Protein AF-A0A964P2W5-F1 (afdb_monomer)

Mean predicted aligned error: 12.16 Å

Foldseek 3Di:
DDDDDDDDDPPPPPPPPPPPPPLPPPDPPPDDPVNDAAQKWWQFQNDTWGFQKKKWKWFQDPNDIFIKMWTQTPLRWIWIGGPVFIKIFPDKDWAAPPDPQQCCCDPDVHPVVVQVVQCVVPNQPRWDWDQHPVGFIWIWRDKGWIAIDMGHDFPPDDLRVQDDNDRVQWMWTKIAGPPQWIWIWIDHNIIITGIIHTDDPVRGPDIGHGPVVC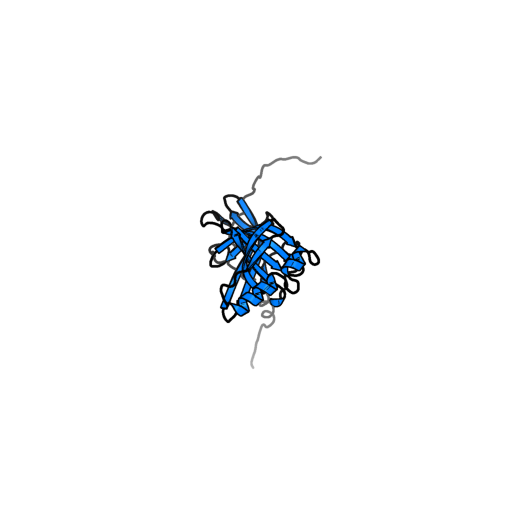PRDDDDDDDDDDDDDDDDDDD

Nearest PDB structures (foldseek):
  8rth-assembly1_A  TM=3.291E-01  e=1.983E-01  Trypanosoma brucei
  8j4z-assembly1_E  TM=3.879E-01  e=2.408E+00  Homo sapiens
  7w3h-assembly1_x  TM=5.511E-01  e=9.088E+00  Homo sapiens
  7n5l-assembly1_A  TM=2.911E-01  e=2.678E+00  Thermococcus gammatolerans EJ3
  4mjg-assembly2_B  TM=2.110E-01  e=2.824E+00  Schaalia dentiphila ATCC 17982

pLDDT: mean 80.67, std 22.06, range [29.22, 97.75]

Radius of gyration: 26.97 Å; Cα contacts (8 Å, |Δi|>4): 422; chains: 1; bounding box: 78×69×92 Å

Solvent-accessible surface area (backbone atoms only — not comparable to full-atom values): 13945 Å² total; per-residue (Å²): 134,83,89,80,92,85,84,90,86,88,77,72,84,80,76,78,78,74,80,69,76,71,77,76,73,74,65,90,64,80,80,41,83,92,66,56,45,46,53,16,33,41,22,50,76,84,43,80,34,40,24,49,17,23,33,44,35,35,30,79,56,96,95,41,77,49,63,37,34,41,33,35,31,70,86,72,29,39,38,38,40,40,94,89,52,38,36,44,22,73,42,78,46,80,38,50,67,89,38,69,74,32,41,51,40,66,36,93,85,8,53,55,54,49,43,56,51,39,34,73,74,67,38,94,80,38,72,42,82,45,75,44,96,89,72,47,62,29,30,40,67,49,73,51,49,35,31,60,50,76,40,66,62,64,61,86,52,66,42,61,61,51,59,44,81,48,31,90,57,22,36,39,34,36,26,46,38,67,95,66,27,34,37,41,36,39,38,45,76,27,33,35,41,28,41,28,32,68,60,59,94,74,37,67,73,45,71,46,81,20,74,84,71,47,76,79,83,66,88,72,94,83,80,77,92,75,86,72,90,78,88,82,79,92,130

Structure (mmCIF, N/CA/C/O backbone):
data_AF-A0A964P2W5-F1
#
_entry.id   AF-A0A964P2W5-F1
#
loop_
_atom_site.group_PDB
_atom_site.id
_atom_site.type_symbol
_atom_site.label_atom_id
_atom_site.label_alt_id
_atom_site.label_comp_id
_atom_site.label_asym_id
_atom_site.label_entity_id
_atom_site.label_seq_id
_atom_site.pdbx_PDB_ins_code
_atom_site.Cartn_x
_atom_site.Cartn_y
_atom_site.Cartn_z
_atom_site.occupancy
_atom_site.B_iso_or_equiv
_atom_site.auth_seq_id
_atom_site.auth_comp_id
_atom_site.auth_asym_id
_atom_site.auth_atom_id
_atom_site.pdbx_PDB_model_num
ATOM 1 N N . MET A 1 1 ? 10.290 -52.479 71.937 1.00 33.94 1 MET A N 1
ATOM 2 C CA . MET A 1 1 ? 11.409 -51.885 71.178 1.00 33.94 1 MET A CA 1
ATOM 3 C C . MET A 1 1 ? 10.853 -51.311 69.879 1.00 33.94 1 MET A C 1
ATOM 5 O O . MET A 1 1 ? 10.292 -52.090 69.129 1.00 33.94 1 MET A O 1
ATOM 9 N N . VAL A 1 2 ? 10.964 -49.978 69.719 1.00 31.25 2 VAL A N 1
ATOM 10 C CA . VAL A 1 2 ? 11.168 -49.163 68.484 1.00 31.25 2 VAL A CA 1
ATOM 11 C C . VAL A 1 2 ? 10.192 -49.399 67.299 1.00 31.25 2 VAL A C 1
ATOM 13 O O . VAL A 1 2 ? 10.211 -50.470 66.715 1.00 31.25 2 VAL A O 1
ATOM 16 N N . ALA A 1 3 ? 9.201 -48.521 67.036 1.00 32.59 3 ALA A N 1
ATOM 17 C CA . ALA A 1 3 ? 9.203 -47.270 66.214 1.00 32.59 3 ALA A CA 1
ATOM 18 C C . ALA A 1 3 ? 9.349 -47.518 64.684 1.00 32.59 3 ALA A C 1
ATOM 20 O O . ALA A 1 3 ? 10.120 -48.388 64.311 1.00 32.59 3 ALA A O 1
ATOM 21 N N . GLY A 1 4 ? 8.695 -46.842 63.722 1.00 29.22 4 GLY A N 1
ATOM 22 C CA . GLY A 1 4 ? 7.844 -45.637 63.650 1.00 29.22 4 GLY A CA 1
ATOM 23 C C . GLY A 1 4 ? 7.154 -45.526 62.256 1.00 29.22 4 GLY A C 1
ATOM 24 O O . GLY A 1 4 ? 7.421 -46.347 61.386 1.00 29.22 4 GLY A O 1
ATOM 25 N N . LEU A 1 5 ? 6.101 -44.697 62.108 1.00 32.56 5 LEU A N 1
ATOM 26 C CA . LEU A 1 5 ? 5.960 -43.483 61.245 1.00 32.56 5 LEU A CA 1
ATOM 27 C C . LEU A 1 5 ? 6.584 -43.564 59.825 1.00 32.56 5 LEU A C 1
ATOM 29 O O . LEU A 1 5 ? 7.743 -43.930 59.703 1.00 32.56 5 LEU A O 1
ATOM 33 N N . VAL A 1 6 ? 5.900 -43.238 58.711 1.00 33.25 6 VAL A N 1
ATOM 34 C CA . VAL A 1 6 ? 5.611 -41.892 58.122 1.00 33.25 6 VAL A CA 1
ATOM 35 C C . VAL A 1 6 ? 4.615 -42.127 56.948 1.00 33.25 6 VAL A C 1
ATOM 37 O O . VAL A 1 6 ? 4.856 -43.006 56.131 1.00 33.25 6 VAL A O 1
ATOM 40 N N . VAL A 1 7 ? 3.381 -41.596 56.922 1.00 35.59 7 VAL A N 1
ATOM 41 C CA . VAL A 1 7 ? 2.918 -40.231 56.551 1.00 35.59 7 VAL A CA 1
ATOM 42 C C . VAL A 1 7 ? 2.910 -39.938 55.030 1.00 35.59 7 VAL A C 1
ATOM 44 O O . VAL A 1 7 ? 3.944 -39.813 54.393 1.00 35.59 7 VAL A O 1
ATOM 47 N N . VAL A 1 8 ? 1.684 -39.767 54.509 1.00 38.44 8 VAL A N 1
ATOM 48 C CA . VAL A 1 8 ? 1.231 -38.748 53.533 1.00 38.44 8 VAL A CA 1
ATOM 49 C C . VAL A 1 8 ? 2.026 -38.611 52.224 1.00 38.4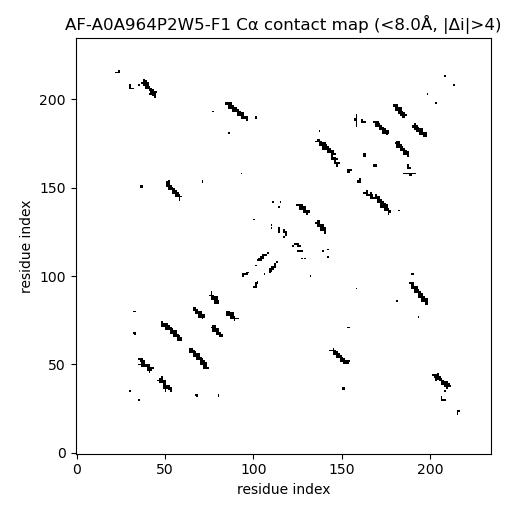4 8 VAL A C 1
ATOM 51 O O . VAL A 1 8 ? 3.012 -37.890 52.144 1.00 38.44 8 VAL A O 1
ATOM 54 N N . GLY A 1 9 ? 1.495 -39.193 51.142 1.00 33.06 9 GLY A N 1
ATOM 55 C CA . GLY A 1 9 ? 2.014 -38.995 49.779 1.00 33.06 9 GLY A CA 1
ATOM 56 C C . GLY A 1 9 ? 0.953 -38.817 48.685 1.00 33.06 9 GLY A C 1
ATOM 57 O O . GLY A 1 9 ? 1.296 -38.845 47.510 1.00 33.06 9 GLY A O 1
ATOM 58 N N . ALA A 1 10 ? -0.329 -38.641 49.029 1.00 37.00 10 ALA A N 1
ATOM 59 C CA . ALA A 1 10 ? -1.424 -38.587 48.047 1.00 37.00 10 ALA A CA 1
ATOM 60 C C . ALA A 1 10 ? -1.888 -37.163 47.661 1.00 37.00 10 ALA A C 1
ATOM 62 O O . ALA A 1 10 ? -2.823 -37.020 46.881 1.00 37.00 10 ALA A O 1
ATOM 63 N N . ALA A 1 11 ? -1.251 -36.097 48.163 1.00 38.12 11 ALA A N 1
ATOM 64 C CA . ALA A 1 11 ? -1.776 -34.729 48.027 1.00 38.12 11 ALA A CA 1
ATOM 65 C C . ALA A 1 11 ? -0.924 -33.753 47.187 1.00 38.12 11 ALA A C 1
ATOM 67 O O . ALA A 1 11 ? -1.312 -32.600 47.032 1.00 38.12 11 ALA A O 1
ATOM 68 N N . ILE A 1 12 ? 0.214 -34.171 46.617 1.00 41.25 12 ILE A N 1
ATOM 69 C CA . ILE A 1 12 ? 1.133 -33.238 45.921 1.00 41.25 12 ILE A CA 1
ATOM 70 C C . ILE A 1 12 ? 0.998 -33.284 44.386 1.00 41.25 12 ILE A C 1
ATOM 72 O O . ILE A 1 12 ? 1.392 -32.343 43.700 1.00 41.25 12 ILE A O 1
ATOM 76 N N . PHE A 1 13 ? 0.358 -34.307 43.810 1.00 38.16 13 PHE A N 1
ATOM 77 C CA . PHE A 1 13 ? 0.314 -34.458 42.347 1.00 38.16 13 PHE A CA 1
ATOM 78 C C . PHE A 1 13 ? -0.838 -33.707 41.649 1.00 38.16 13 PHE A C 1
ATOM 80 O O . PHE A 1 13 ? -0.788 -33.482 40.443 1.00 38.16 13 PHE A O 1
ATOM 87 N N . TRP A 1 14 ? -1.849 -33.241 42.390 1.00 39.16 14 TRP A N 1
ATOM 88 C CA . TRP A 1 14 ? -3.002 -32.523 41.819 1.00 39.16 14 TRP A CA 1
ATOM 89 C C . TRP A 1 14 ? -2.906 -30.988 41.881 1.00 39.16 14 TRP A C 1
ATOM 91 O O . TRP A 1 14 ? -3.769 -30.296 41.344 1.00 39.16 14 TRP A O 1
ATOM 101 N N . TYR A 1 15 ? -1.839 -30.429 42.463 1.00 39.31 15 TYR A N 1
ATOM 102 C CA . TYR A 1 15 ? -1.714 -28.979 42.683 1.00 39.31 15 TYR A CA 1
ATOM 103 C C . TYR A 1 15 ? -0.854 -28.232 41.642 1.00 39.31 15 TYR A C 1
ATOM 105 O O . TYR A 1 15 ? -0.562 -27.050 41.801 1.00 39.31 15 TYR A O 1
ATOM 113 N N . ARG A 1 16 ? -0.449 -28.879 40.539 1.00 42.62 16 ARG A N 1
ATOM 114 C CA . ARG A 1 16 ? 0.440 -28.275 39.519 1.00 42.62 16 ARG A CA 1
ATOM 115 C C . ARG A 1 16 ? -0.150 -28.187 38.109 1.00 42.62 16 ARG A C 1
ATOM 117 O O . ARG A 1 16 ? 0.589 -28.107 37.134 1.00 42.62 16 ARG A O 1
ATOM 124 N N . ARG A 1 17 ? -1.483 -28.173 37.990 1.00 45.22 17 ARG A N 1
ATOM 125 C CA . ARG A 1 17 ? -2.183 -28.035 36.697 1.00 45.22 17 ARG A CA 1
ATOM 126 C C . ARG A 1 17 ? -3.318 -27.010 36.706 1.00 45.22 17 ARG A C 1
ATOM 128 O O . ARG A 1 17 ? -4.322 -27.163 36.025 1.00 45.22 17 ARG A O 1
ATOM 135 N N . ARG A 1 18 ? -3.124 -25.924 37.452 1.00 42.47 18 ARG A N 1
ATOM 136 C CA . ARG A 1 18 ? -3.731 -24.630 37.136 1.00 42.47 18 ARG A CA 1
ATOM 137 C C . ARG A 1 18 ? -2.588 -23.677 36.841 1.00 42.47 18 ARG A C 1
ATOM 139 O O . ARG A 1 18 ? -2.163 -22.913 37.698 1.00 42.47 18 ARG A O 1
ATOM 146 N N . GLN A 1 19 ? -2.059 -23.766 35.622 1.00 44.03 19 GLN A N 1
ATOM 147 C CA . GLN A 1 19 ? -1.491 -22.578 35.004 1.00 44.03 19 GLN A CA 1
ATOM 148 C C . GLN A 1 19 ? -2.674 -21.628 34.854 1.00 44.03 19 GLN A C 1
ATOM 150 O O . GLN A 1 19 ? -3.425 -21.687 33.887 1.00 44.03 19 GLN A O 1
ATOM 155 N N . THR A 1 20 ? -2.915 -20.832 35.892 1.00 44.12 20 THR A N 1
ATOM 156 C CA . THR A 1 20 ? -3.640 -19.584 35.747 1.00 44.12 20 THR A CA 1
ATOM 157 C C . THR A 1 20 ? -2.900 -18.855 34.646 1.00 44.12 20 THR A C 1
ATOM 159 O O . THR A 1 20 ? -1.758 -18.434 34.858 1.00 44.12 20 THR A O 1
ATOM 162 N N . ALA A 1 21 ? -3.498 -18.810 33.455 1.00 45.66 21 ALA A N 1
ATOM 163 C CA . ALA A 1 21 ? -3.126 -17.839 32.451 1.00 45.66 21 ALA A CA 1
ATOM 164 C C . ALA A 1 21 ? -3.045 -16.516 33.208 1.00 45.66 21 ALA A C 1
ATOM 166 O O . ALA A 1 21 ? -4.045 -16.058 33.767 1.00 45.66 21 ALA A O 1
ATOM 167 N N . ARG A 1 22 ? -1.825 -15.995 33.383 1.00 36.59 22 ARG A N 1
ATOM 168 C CA . ARG A 1 22 ? -1.663 -14.654 33.928 1.00 36.59 22 ARG A CA 1
ATOM 169 C C . ARG A 1 22 ? -2.520 -13.785 33.013 1.00 36.59 22 ARG A C 1
ATOM 171 O O . ARG A 1 22 ? -2.283 -13.858 31.805 1.00 36.59 22 ARG A O 1
ATOM 178 N N . PRO A 1 23 ? -3.510 -13.029 33.522 1.00 42.16 23 PRO A N 1
ATOM 179 C CA . PRO A 1 23 ? -4.090 -11.992 32.694 1.00 42.16 23 PRO A CA 1
ATOM 180 C C . PRO A 1 23 ? -2.895 -11.171 32.228 1.00 42.16 23 PRO A C 1
ATOM 182 O O . PRO A 1 23 ? -2.084 -10.731 33.053 1.00 42.16 23 PRO A O 1
ATOM 185 N N . ILE A 1 24 ? -2.701 -11.100 30.912 1.00 49.38 24 ILE A N 1
ATOM 186 C CA . ILE A 1 24 ? -1.740 -10.178 30.333 1.00 49.38 24 ILE A CA 1
ATOM 187 C C . ILE A 1 24 ? -2.265 -8.829 30.793 1.00 49.38 24 ILE A C 1
ATOM 189 O O . ILE A 1 24 ? -3.252 -8.320 30.268 1.00 49.38 24 ILE A O 1
ATOM 193 N N . ARG A 1 25 ? -1.670 -8.300 31.861 1.00 41.38 25 ARG A N 1
ATOM 194 C CA . ARG A 1 25 ? -1.802 -6.903 32.212 1.00 41.38 25 ARG A CA 1
ATOM 195 C C . ARG A 1 25 ? -1.180 -6.216 31.011 1.00 41.38 25 ARG A C 1
ATOM 197 O O . ARG A 1 25 ? 0.042 -6.136 30.943 1.00 41.38 25 ARG A O 1
ATOM 204 N N . LYS A 1 26 ? -2.000 -5.846 30.019 1.00 47.97 26 LYS A N 1
ATOM 205 C CA . LYS A 1 26 ? -1.593 -4.847 29.042 1.00 47.97 26 LYS A CA 1
ATOM 206 C C . LYS A 1 26 ? -1.151 -3.691 29.927 1.00 47.97 26 LYS A C 1
ATOM 208 O O . LYS A 1 26 ? -1.954 -3.126 30.672 1.00 47.97 26 LYS A O 1
ATOM 213 N N . GLU A 1 27 ? 0.158 -3.455 29.974 1.00 50.81 27 GLU A N 1
ATOM 214 C CA . GLU A 1 27 ? 0.661 -2.165 30.413 1.00 50.81 27 GLU A CA 1
ATOM 215 C C . GLU A 1 27 ? -0.164 -1.122 29.660 1.00 50.81 27 GLU A C 1
ATOM 217 O O . GLU A 1 27 ? -0.642 -1.400 28.557 1.00 50.81 27 GLU A O 1
ATOM 222 N N . ILE A 1 28 ? -0.424 0.030 30.270 1.00 50.12 28 ILE A N 1
ATOM 223 C CA . ILE A 1 28 ? -1.054 1.140 29.556 1.00 50.12 28 ILE A CA 1
ATOM 224 C C . ILE A 1 28 ? -0.025 1.569 28.505 1.00 50.12 28 ILE A C 1
ATOM 226 O O . ILE A 1 28 ? 0.799 2.444 28.739 1.00 50.12 28 ILE A O 1
ATOM 230 N N . THR A 1 29 ? 0.030 0.830 27.403 1.00 58.47 29 THR A N 1
ATOM 231 C CA . THR A 1 29 ? 0.838 1.128 26.245 1.00 58.47 29 THR A CA 1
ATOM 232 C C . THR A 1 29 ? 0.144 2.321 25.633 1.00 58.47 29 THR A C 1
ATOM 234 O O . THR A 1 29 ? -1.055 2.252 25.355 1.00 58.47 29 THR A O 1
ATOM 237 N N . GLU A 1 30 ? 0.866 3.427 25.480 1.00 78.12 30 GLU A N 1
ATOM 238 C CA . GLU A 1 30 ? 0.372 4.525 24.661 1.00 78.12 30 GLU A CA 1
ATOM 239 C C . GLU A 1 30 ? -0.058 3.929 23.317 1.00 78.12 30 GLU A C 1
ATOM 241 O O . GLU A 1 30 ? 0.716 3.244 22.638 1.00 78.12 30 GLU A O 1
ATOM 246 N N . LEU A 1 31 ? -1.344 4.077 22.994 1.00 87.56 31 LEU A N 1
ATOM 247 C CA . LEU A 1 31 ? -1.871 3.572 21.740 1.00 87.56 31 LEU A CA 1
ATOM 248 C C . LEU A 1 31 ? -1.213 4.397 20.634 1.00 87.56 31 LEU A C 1
ATOM 250 O O . LEU A 1 31 ? -1.281 5.624 20.628 1.00 87.56 31 LEU A O 1
ATOM 254 N N . THR A 1 32 ? -0.553 3.716 19.713 1.00 92.62 32 THR A N 1
ATOM 255 C CA . THR A 1 32 ? 0.084 4.296 18.534 1.00 92.62 32 THR A CA 1
ATOM 256 C C . THR A 1 32 ? -0.423 3.528 17.328 1.00 92.62 32 THR A C 1
ATOM 258 O O . THR A 1 32 ? -0.888 2.397 17.465 1.00 92.62 32 THR A O 1
ATOM 261 N N . LEU A 1 33 ? -0.289 4.085 16.126 1.00 93.19 33 LEU A N 1
ATOM 262 C CA . LEU A 1 33 ? -0.630 3.341 14.908 1.00 93.19 33 LEU A CA 1
ATOM 263 C C . LEU A 1 33 ? 0.126 2.007 14.811 1.00 93.19 33 LEU A C 1
ATOM 265 O O . LEU A 1 33 ? -0.434 1.004 14.377 1.00 93.19 33 LEU A O 1
ATOM 269 N N . ALA A 1 34 ? 1.370 1.983 15.295 1.00 91.69 34 ALA A N 1
ATOM 270 C CA . ALA A 1 34 ? 2.210 0.793 15.358 1.00 91.69 34 ALA A CA 1
ATOM 271 C C . ALA A 1 34 ? 1.798 -0.214 16.451 1.00 91.69 34 ALA A C 1
ATOM 273 O O . ALA A 1 34 ? 2.356 -1.306 16.492 1.00 91.69 34 ALA A O 1
ATOM 274 N N . SER A 1 35 ? 0.855 0.122 17.342 1.00 91.69 35 SER A N 1
ATOM 275 C CA . SER A 1 35 ? 0.325 -0.792 18.365 1.00 91.69 35 SER A CA 1
ATOM 276 C C . SER A 1 35 ? -1.149 -1.161 18.179 1.00 91.69 35 SER A C 1
ATOM 278 O O . SER A 1 35 ? -1.613 -2.065 18.870 1.00 91.69 35 SER A O 1
ATOM 280 N N . LEU A 1 36 ? -1.851 -0.551 17.216 1.00 93.50 36 LEU A N 1
ATOM 281 C CA . LEU A 1 36 ? -3.245 -0.874 16.900 1.00 93.50 36 LEU A CA 1
ATOM 282 C C . LEU A 1 36 ? -3.423 -2.326 16.449 1.00 93.50 36 LEU A C 1
ATOM 284 O O . LEU A 1 36 ? -2.702 -2.806 15.572 1.00 93.50 36 LEU A O 1
ATOM 288 N N . ALA A 1 37 ? -4.421 -2.990 17.018 1.00 92.62 37 ALA A N 1
ATOM 289 C CA . ALA A 1 37 ? -4.851 -4.335 16.672 1.00 92.62 37 ALA A CA 1
ATOM 290 C C . ALA A 1 37 ? -6.258 -4.326 16.055 1.00 92.62 37 ALA A C 1
ATOM 292 O O . ALA A 1 37 ? -6.968 -3.320 16.075 1.00 92.62 37 ALA A O 1
ATOM 293 N N . ALA A 1 38 ? -6.675 -5.476 15.521 1.00 93.19 38 ALA A N 1
ATOM 294 C CA . ALA A 1 38 ? -8.052 -5.667 15.081 1.00 93.19 38 ALA A CA 1
ATOM 295 C C . ALA A 1 38 ? -9.039 -5.380 16.232 1.00 93.19 38 ALA A C 1
ATOM 297 O O . ALA A 1 38 ? -8.836 -5.833 17.360 1.00 93.19 38 ALA A O 1
ATOM 298 N N . GLY A 1 39 ? -10.095 -4.626 15.934 1.00 92.81 39 GLY A N 1
ATOM 299 C CA . GLY A 1 39 ? -11.103 -4.155 16.882 1.00 92.81 39 GLY A CA 1
ATOM 300 C C . GLY A 1 39 ? -10.827 -2.772 17.480 1.00 92.81 39 GLY A C 1
ATOM 301 O O . GLY A 1 39 ? -11.768 -2.149 17.973 1.00 92.81 39 GLY A O 1
ATOM 302 N N . ASP A 1 40 ? -9.591 -2.266 17.421 1.00 94.81 40 ASP A N 1
ATOM 303 C CA . ASP A 1 40 ? -9.285 -0.893 17.838 1.00 94.81 40 ASP A CA 1
ATOM 304 C C . ASP A 1 40 ? -9.909 0.133 16.876 1.00 94.81 40 ASP A C 1
ATOM 306 O O . ASP A 1 40 ? -10.317 -0.196 15.763 1.00 94.81 40 ASP A O 1
ATOM 310 N N . VAL A 1 41 ? -10.008 1.393 17.302 1.00 95.62 41 VAL A N 1
ATOM 311 C CA . VAL A 1 41 ? -10.660 2.469 16.541 1.00 95.62 41 VAL A CA 1
ATOM 312 C C . VAL A 1 41 ? -9.686 3.609 16.275 1.00 95.62 41 VAL A C 1
ATOM 314 O O . VAL A 1 41 ? -9.023 4.106 17.186 1.00 95.62 41 VAL A O 1
ATOM 317 N N . VAL A 1 42 ? -9.658 4.074 15.028 1.00 96.31 42 VAL A N 1
ATOM 318 C CA . VAL A 1 42 ? -8.935 5.271 14.589 1.00 96.31 42 VAL A CA 1
ATOM 319 C C . VAL A 1 42 ? -9.941 6.380 14.308 1.00 96.31 42 VAL A C 1
ATOM 321 O O . VAL A 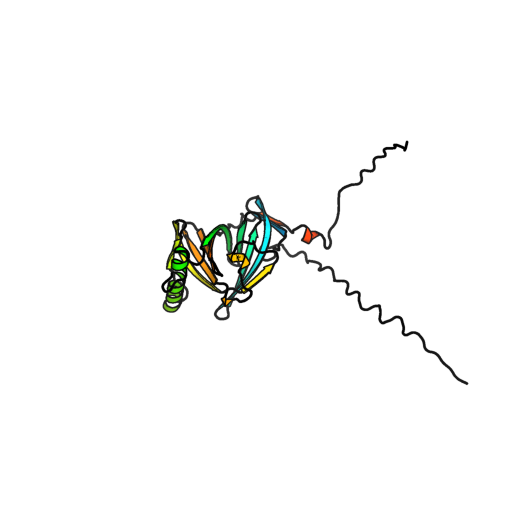1 42 ? -10.913 6.170 13.588 1.00 96.31 42 VAL A O 1
ATOM 324 N N . ASN A 1 43 ? -9.712 7.570 14.858 1.00 96.19 43 ASN A N 1
ATOM 325 C CA . ASN A 1 43 ? -10.455 8.775 14.504 1.00 96.19 43 ASN A CA 1
ATOM 326 C C . ASN A 1 43 ? -9.685 9.563 13.441 1.00 96.19 43 ASN A C 1
ATOM 328 O O . ASN A 1 43 ? -8.730 10.272 13.766 1.00 96.19 43 ASN A O 1
ATOM 332 N N . LEU A 1 44 ? -10.107 9.426 12.184 1.00 96.25 44 LEU A N 1
ATOM 333 C CA . LEU A 1 44 ? -9.563 10.166 11.049 1.00 96.25 44 LEU A CA 1
ATOM 334 C C . LEU A 1 44 ? -10.495 11.327 10.702 1.00 96.25 44 LEU A C 1
ATOM 336 O O . LEU A 1 44 ? -11.603 11.111 10.223 1.00 96.25 44 LEU A O 1
ATOM 340 N N . ASN A 1 45 ? -10.064 12.567 10.939 1.00 94.38 45 ASN A N 1
ATOM 341 C CA . ASN A 1 45 ? -10.831 13.785 10.642 1.00 94.38 45 ASN A CA 1
ATOM 342 C C . ASN A 1 45 ? -12.267 13.790 11.212 1.00 94.38 45 ASN A C 1
ATOM 344 O O . ASN A 1 45 ? -13.187 14.328 10.601 1.00 94.38 45 ASN A O 1
ATOM 348 N N . GLY A 1 46 ? -12.480 13.183 12.381 1.00 94.38 46 GLY A N 1
ATOM 349 C CA . GLY A 1 46 ? -13.794 13.072 13.022 1.00 94.38 46 GLY A CA 1
ATOM 350 C C . GLY A 1 46 ? -14.549 11.787 12.676 1.00 94.38 46 GLY A C 1
ATOM 351 O O . GLY A 1 46 ? -15.583 11.512 13.286 1.00 94.38 46 GLY A O 1
ATOM 352 N N . HIS A 1 47 ? -14.042 10.980 11.742 1.00 96.06 47 HIS A N 1
ATOM 353 C CA . HIS A 1 47 ? -14.618 9.694 11.368 1.00 96.06 47 HIS A CA 1
ATOM 354 C C . HIS A 1 47 ? -14.000 8.570 12.200 1.00 96.06 47 HIS A C 1
ATOM 356 O O . HIS A 1 47 ? -12.800 8.311 12.125 1.00 96.06 47 HIS A O 1
ATOM 362 N N . LEU A 1 48 ? -14.836 7.894 12.990 1.00 96.50 48 LEU A N 1
ATOM 363 C CA . LEU A 1 48 ? -14.439 6.727 13.773 1.00 96.50 48 LEU A CA 1
ATOM 364 C C . LEU A 1 48 ? -14.464 5.481 12.887 1.00 96.50 48 LEU A C 1
ATOM 366 O O . LEU A 1 48 ? -15.533 5.036 12.468 1.00 96.50 48 LEU A O 1
ATOM 370 N N . LEU A 1 49 ? -13.289 4.923 12.620 1.00 96.62 49 LEU A N 1
ATOM 371 C CA . LEU A 1 49 ? -13.096 3.746 11.783 1.00 96.62 49 LEU A CA 1
ATOM 372 C C . LEU A 1 49 ? -12.522 2.606 12.618 1.00 96.62 49 LEU A C 1
ATOM 374 O O . LEU A 1 49 ? -11.520 2.776 13.312 1.00 96.62 49 LEU A O 1
ATOM 378 N N . ILE A 1 50 ? -13.161 1.443 12.545 1.00 95.38 50 ILE A N 1
ATOM 379 C CA . ILE A 1 50 ? -12.679 0.225 13.201 1.00 95.38 50 ILE A CA 1
ATOM 380 C C . ILE A 1 50 ? -11.524 -0.344 12.376 1.00 95.38 50 ILE A C 1
ATOM 382 O O . ILE A 1 50 ? -11.620 -0.420 11.152 1.00 95.38 50 ILE A O 1
ATOM 386 N N . VAL A 1 51 ? -10.452 -0.763 13.041 1.00 95.88 51 VAL A N 1
ATOM 387 C CA . VAL A 1 51 ? -9.380 -1.566 12.452 1.00 95.88 51 VAL A CA 1
ATOM 388 C C . VAL A 1 51 ? -9.891 -2.997 12.314 1.00 95.88 51 VAL A C 1
ATOM 390 O O . VAL A 1 51 ? -10.098 -3.688 13.307 1.00 95.88 51 VAL A O 1
ATOM 393 N N . GLU A 1 52 ? -10.106 -3.465 11.093 1.00 93.88 52 GLU A N 1
ATOM 394 C CA . GLU A 1 52 ? -10.542 -4.839 10.819 1.00 93.88 52 GLU A CA 1
ATOM 395 C C . GLU A 1 52 ? -9.376 -5.829 10.903 1.00 93.88 52 GLU A C 1
ATOM 397 O O . GLU A 1 52 ? -9.523 -6.950 11.397 1.00 93.88 52 GLU A O 1
ATOM 402 N N . ALA A 1 53 ? -8.199 -5.398 10.447 1.00 94.12 53 ALA A N 1
ATOM 403 C CA . ALA A 1 53 ? -6.969 -6.170 10.500 1.00 94.12 53 ALA A CA 1
ATOM 404 C C . ALA A 1 53 ? -5.741 -5.259 10.555 1.00 94.12 53 ALA A C 1
ATOM 406 O O . ALA A 1 53 ? -5.742 -4.152 10.015 1.00 94.12 53 ALA A O 1
ATOM 407 N N . ALA A 1 54 ? -4.675 -5.765 11.168 1.00 94.88 54 ALA A N 1
ATOM 408 C CA . ALA A 1 54 ? -3.363 -5.138 11.197 1.00 94.88 54 ALA A CA 1
ATOM 409 C C . ALA A 1 54 ? -2.320 -6.112 10.639 1.00 94.88 54 ALA A C 1
ATOM 411 O O . ALA A 1 54 ? -2.304 -7.281 11.015 1.00 94.88 54 ALA A O 1
ATOM 412 N N . VAL A 1 55 ? -1.447 -5.644 9.753 1.00 94.88 55 VAL A N 1
ATOM 413 C CA . VAL A 1 55 ? -0.393 -6.457 9.137 1.00 94.88 55 VAL A CA 1
ATOM 414 C C . VAL A 1 55 ? 0.946 -5.791 9.356 1.00 94.88 55 VAL A C 1
ATOM 416 O O . VAL A 1 55 ? 1.217 -4.725 8.802 1.00 94.88 55 VAL A O 1
ATOM 419 N N . ASP A 1 56 ? 1.787 -6.435 10.155 1.00 95.75 56 ASP A N 1
ATOM 420 C CA . ASP A 1 56 ? 3.174 -6.044 10.331 1.00 95.75 56 ASP A CA 1
ATOM 421 C C . ASP A 1 56 ? 3.986 -6.526 9.142 1.00 95.75 56 ASP A C 1
ATOM 423 O O . ASP A 1 56 ? 4.112 -7.723 8.892 1.00 95.75 56 ASP A O 1
ATOM 427 N N . CYS A 1 57 ? 4.549 -5.577 8.410 1.00 96.12 57 CYS A N 1
ATOM 428 C CA . CYS A 1 57 ? 5.341 -5.833 7.226 1.00 96.12 57 CYS A CA 1
ATOM 429 C C . CYS A 1 57 ? 6.814 -5.550 7.517 1.00 96.12 57 CYS A C 1
ATOM 431 O O . CYS A 1 57 ? 7.164 -4.585 8.208 1.00 96.12 57 CYS A O 1
ATOM 433 N N . ARG A 1 58 ? 7.695 -6.389 6.970 1.00 95.88 58 ARG A N 1
ATOM 434 C CA . ARG A 1 58 ? 9.143 -6.184 7.047 1.00 95.88 58 ARG A CA 1
ATOM 435 C C . ARG A 1 58 ? 9.841 -6.562 5.753 1.00 95.88 58 ARG A C 1
ATOM 437 O O . ARG A 1 58 ? 9.522 -7.575 5.137 1.00 95.88 58 ARG A O 1
ATOM 444 N N . GLU A 1 59 ? 10.854 -5.788 5.406 1.00 95.31 59 GLU A N 1
ATOM 445 C CA . GLU A 1 59 ? 11.803 -6.094 4.343 1.00 95.31 59 GLU A CA 1
ATOM 446 C C . GLU A 1 59 ? 13.218 -6.048 4.920 1.00 95.31 59 GLU A C 1
ATOM 448 O O . GLU A 1 59 ? 13.586 -5.091 5.604 1.00 95.31 59 GLU A O 1
ATOM 453 N N . ALA A 1 60 ? 14.020 -7.069 4.622 1.00 91.19 60 ALA A N 1
ATOM 454 C CA . ALA A 1 60 ? 15.447 -7.079 4.909 1.00 91.19 60 ALA A CA 1
ATOM 455 C C . ALA A 1 60 ? 16.237 -6.968 3.599 1.00 91.19 60 ALA A C 1
ATOM 457 O O . ALA A 1 60 ? 16.219 -7.888 2.781 1.00 91.19 60 ALA A O 1
ATOM 458 N N . LEU A 1 61 ? 16.959 -5.860 3.420 1.00 85.31 61 LEU A N 1
ATOM 459 C CA . LEU A 1 61 ? 17.787 -5.598 2.244 1.00 85.31 61 LEU A CA 1
ATOM 460 C C . LEU A 1 61 ? 19.138 -5.014 2.671 1.00 85.31 61 LEU A C 1
ATOM 462 O O . LEU A 1 61 ? 19.194 -4.042 3.418 1.00 85.31 61 LEU A O 1
ATOM 466 N N . LEU A 1 62 ? 20.241 -5.600 2.189 1.00 84.50 62 LEU A N 1
ATOM 467 C CA . LEU A 1 62 ? 21.613 -5.109 2.418 1.00 84.50 62 LEU A CA 1
ATOM 468 C C . LEU A 1 62 ? 21.922 -4.770 3.896 1.00 84.50 62 LEU A C 1
ATOM 470 O O . LEU A 1 62 ? 22.452 -3.705 4.204 1.00 84.50 62 LEU A O 1
ATOM 474 N N . ASN A 1 63 ? 21.592 -5.686 4.815 1.00 87.06 63 ASN A N 1
ATOM 475 C CA . ASN A 1 63 ? 21.753 -5.543 6.275 1.00 87.06 63 ASN A CA 1
ATOM 476 C C . ASN A 1 63 ? 20.910 -4.436 6.933 1.00 87.06 63 ASN A C 1
ATOM 478 O O . ASN A 1 63 ? 21.111 -4.130 8.109 1.00 87.06 63 ASN A O 1
ATOM 482 N N . ARG A 1 64 ? 19.956 -3.848 6.210 1.00 89.94 64 ARG A N 1
ATOM 483 C CA . ARG A 1 64 ? 18.956 -2.934 6.755 1.00 89.94 64 ARG A CA 1
ATOM 484 C C . ARG A 1 64 ? 17.607 -3.636 6.799 1.00 89.94 64 ARG A C 1
ATOM 486 O O . ARG A 1 64 ? 17.179 -4.227 5.813 1.00 89.94 64 ARG A O 1
ATOM 493 N N . GLU A 1 65 ? 16.938 -3.542 7.941 1.00 93.06 65 GLU A N 1
ATOM 494 C CA . GLU A 1 65 ? 15.542 -3.946 8.076 1.00 93.06 65 GLU A CA 1
ATOM 495 C C . GLU A 1 65 ? 14.656 -2.698 8.029 1.00 93.06 65 GLU A C 1
ATOM 497 O O . GLU A 1 65 ? 14.886 -1.729 8.758 1.00 93.06 65 GLU A O 1
ATOM 502 N N . THR A 1 66 ? 13.648 -2.725 7.167 1.00 94.19 66 THR A N 1
ATOM 503 C CA . THR A 1 66 ? 12.593 -1.715 7.090 1.00 94.19 66 THR A CA 1
ATOM 504 C C . THR A 1 66 ? 11.304 -2.344 7.590 1.00 94.19 66 THR A C 1
ATOM 506 O O . THR A 1 66 ? 10.986 -3.472 7.217 1.00 94.19 66 THR A O 1
ATOM 509 N N . ARG A 1 67 ? 10.562 -1.627 8.440 1.00 96.19 67 ARG A N 1
ATOM 510 C CA . ARG A 1 67 ? 9.282 -2.081 8.993 1.00 96.19 67 ARG A CA 1
ATOM 511 C C . ARG A 1 67 ? 8.206 -1.032 8.776 1.00 96.19 67 ARG A C 1
ATOM 513 O O . ARG A 1 67 ? 8.470 0.163 8.912 1.00 96.19 67 ARG A O 1
ATOM 520 N N . TRP A 1 68 ? 7.007 -1.497 8.469 1.00 96.94 68 TRP A N 1
ATOM 521 C CA . TRP A 1 68 ? 5.796 -0.692 8.376 1.00 96.94 68 TRP A CA 1
ATOM 522 C C . TRP A 1 68 ? 4.600 -1.554 8.768 1.00 96.94 68 TRP A C 1
ATOM 524 O O . TRP A 1 68 ? 4.695 -2.780 8.820 1.00 96.94 68 TRP A O 1
ATOM 534 N N . ARG A 1 69 ? 3.473 -0.914 9.058 1.00 97.12 69 ARG A N 1
ATOM 535 C CA . ARG A 1 69 ? 2.220 -1.590 9.371 1.00 97.12 69 ARG A CA 1
ATOM 536 C C . ARG A 1 69 ? 1.134 -1.138 8.414 1.00 97.12 69 ARG A C 1
ATOM 538 O O . ARG A 1 69 ? 1.000 0.051 8.143 1.00 97.12 69 ARG A O 1
ATOM 545 N N . TRP A 1 70 ? 0.342 -2.090 7.950 1.00 97.25 70 TRP A N 1
ATOM 546 C CA . TRP A 1 70 ? -0.893 -1.855 7.216 1.00 97.25 70 TRP A CA 1
ATOM 547 C C . TRP A 1 70 ? -2.091 -2.095 8.127 1.00 97.25 70 TRP A C 1
ATOM 549 O O . TRP A 1 70 ? -2.177 -3.128 8.785 1.00 97.25 70 TRP A O 1
ATOM 559 N N . LEU A 1 71 ? -3.004 -1.134 8.173 1.00 97.00 71 LEU A N 1
ATOM 560 C CA . LEU A 1 71 ? -4.242 -1.177 8.937 1.00 97.00 71 LEU A CA 1
ATOM 561 C C . LEU A 1 71 ? -5.405 -1.146 7.949 1.00 97.00 71 LEU A C 1
ATOM 563 O O . LEU A 1 71 ? -5.598 -0.157 7.242 1.00 97.00 71 LEU A O 1
ATOM 567 N N . PHE A 1 72 ? -6.166 -2.231 7.896 1.00 95.88 72 PHE A N 1
ATOM 568 C CA . PHE A 1 72 ? -7.393 -2.302 7.111 1.00 95.88 72 PHE A CA 1
ATOM 569 C C . PHE A 1 72 ? -8.527 -1.706 7.932 1.00 95.88 72 PHE A C 1
ATOM 571 O O . PHE A 1 72 ? -8.771 -2.152 9.054 1.00 95.88 72 PHE A O 1
ATOM 578 N N . LEU A 1 73 ? -9.181 -0.679 7.399 1.00 95.75 73 LEU A N 1
ATOM 579 C CA . LEU A 1 73 ? -10.226 0.061 8.096 1.00 95.75 73 LEU A CA 1
ATOM 580 C C . LEU A 1 73 ? -11.616 -0.386 7.630 1.00 95.75 73 LEU A C 1
ATOM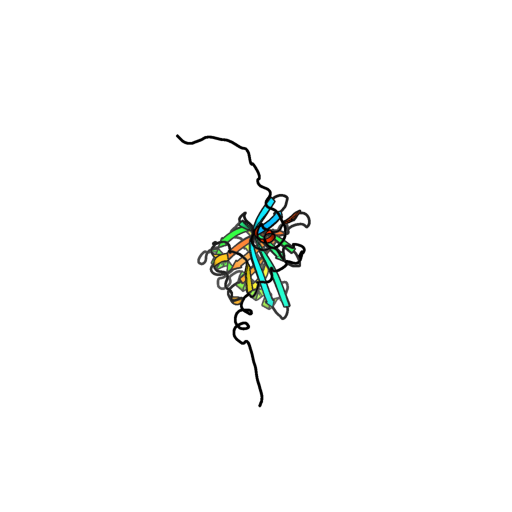 582 O O . LEU A 1 73 ? -11.789 -0.831 6.497 1.00 95.75 73 LEU A O 1
ATOM 586 N N . GLY A 1 74 ? -12.619 -0.233 8.497 1.00 93.38 74 GLY A N 1
ATOM 587 C CA . GLY A 1 74 ? -13.991 -0.704 8.256 1.00 93.38 74 GLY A CA 1
ATOM 588 C C . GLY A 1 74 ? -14.738 -0.033 7.096 1.00 93.38 74 GLY A C 1
ATOM 589 O O . GLY A 1 74 ? -15.816 -0.482 6.716 1.00 93.38 74 GLY A O 1
ATOM 590 N N . ASP A 1 75 ? -14.189 1.034 6.514 1.00 94.19 75 ASP A N 1
ATOM 591 C CA . ASP A 1 75 ? -14.689 1.647 5.276 1.00 94.19 75 ASP A CA 1
ATOM 592 C C . ASP A 1 75 ? -14.028 1.071 4.006 1.00 94.19 75 ASP A C 1
ATOM 594 O O . ASP A 1 75 ? -14.347 1.477 2.887 1.00 94.19 75 ASP A O 1
ATOM 598 N N . GLY A 1 76 ? -13.123 0.103 4.166 1.00 92.88 76 GLY A N 1
ATOM 599 C CA . GLY A 1 76 ? -12.360 -0.525 3.094 1.00 92.88 76 GLY A CA 1
ATOM 600 C C . GLY A 1 76 ? -11.096 0.231 2.682 1.00 92.88 76 GLY A C 1
ATOM 601 O O . GLY A 1 76 ? -10.435 -0.208 1.735 1.00 92.88 76 GLY A O 1
ATOM 602 N N . SER A 1 77 ? -10.757 1.333 3.356 1.00 95.81 77 SER A N 1
ATOM 603 C CA . SER A 1 77 ? -9.482 2.020 3.166 1.00 95.81 77 SER A CA 1
ATOM 604 C C . SER A 1 77 ? -8.330 1.282 3.854 1.00 95.81 77 SER A C 1
ATOM 606 O O . SER A 1 77 ? -8.512 0.428 4.728 1.00 95.81 77 SER A O 1
ATOM 608 N N . LEU A 1 78 ? -7.116 1.601 3.416 1.00 96.75 78 LEU A N 1
ATOM 609 C CA . LEU A 1 78 ? -5.876 1.050 3.938 1.00 96.75 78 LEU A CA 1
ATOM 610 C C . LEU A 1 78 ? -5.032 2.195 4.492 1.00 96.75 78 LEU A C 1
ATOM 612 O O . LEU A 1 78 ? -4.663 3.105 3.754 1.00 96.75 78 LEU A O 1
ATOM 616 N N . LEU A 1 79 ? -4.700 2.144 5.777 1.00 97.56 79 LEU A N 1
ATOM 617 C CA . LEU A 1 79 ? -3.767 3.073 6.403 1.00 97.56 79 LEU A CA 1
ATOM 618 C C . LEU A 1 79 ? -2.410 2.392 6.564 1.00 97.56 79 LEU A C 1
ATOM 620 O O . LEU A 1 79 ? -2.279 1.393 7.267 1.00 97.56 79 LEU A O 1
ATOM 624 N N . GLU A 1 80 ? -1.387 2.945 5.930 1.00 97.75 80 GLU A N 1
ATOM 625 C CA . GLU A 1 80 ? -0.007 2.559 6.175 1.00 97.75 80 GLU A CA 1
ATOM 626 C C . GLU A 1 80 ? 0.621 3.469 7.221 1.00 97.75 80 GLU A C 1
ATOM 628 O O . GLU A 1 80 ? 0.522 4.691 7.132 1.00 97.75 80 GLU A O 1
ATOM 633 N N . SER A 1 81 ? 1.298 2.862 8.191 1.00 97.00 81 SER A N 1
ATOM 634 C CA . SER A 1 81 ? 2.112 3.557 9.175 1.00 97.00 81 SER A CA 1
ATOM 635 C C . SER A 1 81 ? 3.551 3.075 9.096 1.00 97.00 81 SER A C 1
ATOM 637 O O . SER A 1 81 ? 3.844 1.884 9.225 1.00 97.00 81 SER A O 1
ATOM 639 N N . SER A 1 82 ? 4.459 4.016 8.887 1.00 95.31 82 SER A N 1
ATOM 640 C CA . SER A 1 82 ? 5.899 3.797 8.870 1.00 95.31 82 SER A CA 1
ATOM 641 C C . SER A 1 82 ? 6.584 4.810 9.796 1.00 95.31 82 SER A C 1
ATOM 643 O O . SER A 1 82 ? 5.974 5.813 10.169 1.00 95.31 82 SER A O 1
ATOM 645 N N . PRO A 1 83 ? 7.864 4.611 10.159 1.00 91.94 83 PRO A N 1
ATOM 646 C CA . PRO A 1 83 ? 8.594 5.587 10.970 1.00 91.94 83 PRO A CA 1
ATOM 647 C C . PRO A 1 83 ? 8.691 6.989 10.346 1.00 91.94 83 PRO A C 1
ATOM 649 O O . PRO A 1 83 ? 8.880 7.960 11.072 1.00 91.94 83 PRO A O 1
ATOM 652 N N . SER A 1 84 ? 8.614 7.095 9.016 1.00 90.56 84 SER A N 1
ATOM 653 C CA . SER A 1 84 ? 8.775 8.356 8.281 1.00 90.56 84 SER A CA 1
ATOM 654 C C . SER A 1 84 ? 7.460 9.043 7.935 1.00 90.56 84 SER A C 1
ATOM 656 O O . SER A 1 84 ? 7.429 10.264 7.817 1.00 90.56 84 SER A O 1
ATOM 658 N N . GLU A 1 85 ? 6.393 8.277 7.732 1.00 94.31 85 GLU A N 1
ATOM 659 C CA . GLU A 1 85 ? 5.138 8.789 7.187 1.00 94.31 85 GLU A CA 1
ATOM 660 C C . GLU A 1 85 ? 3.957 7.867 7.494 1.00 94.31 85 GLU A C 1
ATOM 662 O O . GLU A 1 85 ? 4.121 6.658 7.690 1.00 94.31 85 GLU A O 1
ATOM 667 N N . ASN A 1 86 ? 2.760 8.454 7.468 1.00 96.75 86 ASN A N 1
ATOM 668 C CA . ASN A 1 86 ? 1.499 7.725 7.459 1.00 96.75 86 ASN A CA 1
ATOM 669 C C . ASN A 1 86 ? 0.755 8.061 6.166 1.00 96.75 86 ASN A C 1
ATOM 671 O O . ASN A 1 86 ? 0.593 9.239 5.851 1.00 96.75 86 ASN A O 1
ATOM 675 N N . ILE A 1 87 ? 0.297 7.049 5.433 1.00 97.56 87 ILE A N 1
ATOM 676 C CA . ILE A 1 87 ? -0.378 7.216 4.141 1.00 97.56 87 ILE A CA 1
ATOM 677 C C . ILE A 1 87 ? -1.754 6.568 4.220 1.00 97.56 87 ILE A C 1
ATOM 679 O O . ILE A 1 87 ? -1.870 5.396 4.572 1.00 97.56 87 ILE A O 1
ATOM 683 N N . LEU A 1 88 ? -2.794 7.319 3.859 1.00 97.75 88 LEU A N 1
ATOM 684 C CA . LEU A 1 88 ? -4.146 6.791 3.721 1.00 97.75 88 LEU A CA 1
ATOM 685 C C . LEU A 1 88 ? -4.428 6.486 2.250 1.00 97.75 88 LEU A C 1
ATOM 687 O O . LEU A 1 88 ? -4.488 7.396 1.420 1.00 97.75 88 LEU A O 1
ATOM 691 N N . TYR A 1 89 ? -4.640 5.211 1.941 1.00 97.12 89 TYR A N 1
ATOM 692 C CA . TYR A 1 89 ? -5.079 4.738 0.636 1.00 97.12 89 TYR A CA 1
ATOM 693 C C . TYR A 1 89 ? -6.591 4.505 0.650 1.00 97.12 89 TYR A C 1
ATOM 695 O O . TYR A 1 89 ? -7.088 3.534 1.222 1.00 97.12 89 TYR A O 1
ATOM 703 N N . ALA A 1 90 ? -7.332 5.414 0.019 1.00 93.62 90 ALA A N 1
ATOM 704 C CA . ALA A 1 90 ? -8.795 5.379 -0.016 1.00 93.62 90 ALA A CA 1
ATOM 705 C C . ALA A 1 90 ? -9.352 4.579 -1.207 1.00 93.62 90 ALA A C 1
ATOM 707 O O . ALA A 1 90 ? -10.507 4.160 -1.186 1.00 93.62 90 ALA A O 1
ATOM 708 N N . GLY A 1 91 ? -8.550 4.369 -2.257 1.00 87.88 91 GLY A N 1
ATOM 709 C CA . GLY A 1 91 ? -8.962 3.648 -3.460 1.00 87.88 91 GLY A CA 1
ATOM 710 C C . GLY A 1 91 ? -8.108 2.412 -3.689 1.00 87.88 91 GLY A C 1
ATOM 711 O O . GLY A 1 91 ? -6.890 2.525 -3.737 1.00 87.88 91 GLY A O 1
ATOM 712 N N . ILE A 1 92 ? -8.738 1.250 -3.876 1.00 92.00 92 ILE A N 1
ATOM 713 C CA . ILE A 1 92 ? -8.054 0.001 -4.235 1.00 92.00 92 ILE A CA 1
ATOM 714 C C . ILE A 1 92 ? -8.595 -0.475 -5.581 1.00 92.00 92 ILE A C 1
ATOM 716 O O . ILE A 1 92 ? -9.760 -0.861 -5.688 1.00 92.00 92 ILE A O 1
ATOM 720 N N . GLN A 1 93 ? -7.739 -0.475 -6.598 1.00 93.38 93 GLN A N 1
ATOM 721 C CA . GLN A 1 93 ? -8.008 -1.061 -7.903 1.00 93.38 93 GLN A CA 1
ATOM 722 C C . GLN A 1 93 ? -7.341 -2.432 -7.995 1.00 93.38 93 GLN A C 1
ATOM 724 O O . GLN A 1 93 ? -6.161 -2.587 -7.695 1.00 93.38 93 GLN A O 1
ATOM 729 N N . LEU A 1 94 ? -8.100 -3.431 -8.437 1.00 94.06 94 LEU A N 1
ATOM 730 C CA . LEU A 1 94 ? -7.589 -4.774 -8.668 1.00 94.06 94 LEU A CA 1
ATOM 731 C C . LEU A 1 94 ? -7.210 -4.950 -10.141 1.00 94.06 94 LEU A C 1
ATOM 733 O O . LEU A 1 94 ? -8.068 -4.870 -11.019 1.00 94.06 94 LEU A O 1
ATOM 737 N N . VAL A 1 95 ? -5.945 -5.263 -10.389 1.00 95.31 95 VAL A N 1
ATOM 738 C CA . VAL A 1 95 ? -5.394 -5.612 -11.698 1.00 95.31 95 VAL A CA 1
ATOM 739 C C . VAL A 1 95 ? -5.193 -7.128 -11.739 1.00 95.31 95 VAL A C 1
ATOM 741 O O . VAL A 1 95 ? -4.321 -7.694 -11.073 1.00 95.31 95 VAL A O 1
ATOM 744 N N . ARG A 1 96 ? -6.073 -7.810 -12.478 1.00 95.50 96 ARG A N 1
ATOM 745 C CA . ARG A 1 96 ? -6.149 -9.277 -12.507 1.00 95.50 96 ARG A CA 1
ATOM 746 C C . ARG A 1 96 ? -5.062 -9.871 -13.390 1.00 95.50 96 ARG A C 1
ATOM 748 O O . ARG A 1 96 ? -4.791 -9.367 -14.479 1.00 95.50 96 ARG A O 1
ATOM 755 N N . GLN A 1 97 ? -4.504 -10.994 -12.956 1.00 95.38 97 GLN A N 1
ATOM 756 C CA . GLN A 1 97 ? -3.569 -11.780 -13.755 1.00 95.38 97 GLN A CA 1
ATOM 757 C C . GLN A 1 97 ? -4.174 -12.102 -15.124 1.00 95.38 97 GLN A C 1
ATOM 759 O O . GLN A 1 97 ? -5.333 -12.500 -15.223 1.00 95.38 97 GLN A O 1
ATOM 764 N N . GLY A 1 98 ? -3.378 -11.915 -16.176 1.00 94.81 98 GLY A N 1
ATOM 765 C CA . GLY A 1 98 ? -3.811 -12.135 -17.557 1.00 94.81 98 GLY A CA 1
ATOM 766 C C . GLY A 1 98 ? -4.463 -10.923 -18.228 1.00 94.81 98 GLY A C 1
ATOM 767 O O . GLY A 1 98 ? -4.651 -10.963 -19.439 1.00 94.81 98 GLY A O 1
ATOM 768 N N . SER A 1 99 ? -4.766 -9.848 -17.491 1.00 96.25 99 SER A N 1
ATOM 769 C CA . SER A 1 99 ? -5.173 -8.571 -18.099 1.00 96.25 99 SER A CA 1
ATOM 770 C C . SER A 1 99 ? -3.994 -7.844 -18.755 1.00 96.25 99 SER A C 1
ATOM 772 O O . SER A 1 99 ? -2.837 -8.115 -18.433 1.00 96.25 99 SER A O 1
ATOM 774 N N . GLU A 1 100 ? -4.293 -6.910 -19.659 1.00 95.56 100 GLU A N 1
ATOM 775 C CA . GLU A 1 100 ? -3.294 -6.056 -20.314 1.00 95.56 100 GLU A CA 1
ATOM 776 C C . GLU A 1 100 ? -2.510 -5.221 -19.292 1.00 95.56 100 GLU A C 1
ATOM 778 O O . GLU A 1 100 ? -1.287 -5.323 -19.249 1.00 95.56 100 GLU A O 1
ATOM 783 N N . ASP A 1 101 ? -3.209 -4.535 -18.381 1.00 95.06 101 ASP A N 1
ATOM 784 C CA . ASP A 1 101 ? -2.609 -3.768 -17.278 1.00 95.06 101 ASP A CA 1
ATOM 785 C C . ASP A 1 101 ? -1.650 -4.614 -16.424 1.00 95.06 101 ASP A C 1
ATOM 787 O O . ASP A 1 101 ? -0.598 -4.155 -15.975 1.00 95.06 101 ASP A O 1
ATOM 791 N N . PHE A 1 102 ? -1.997 -5.884 -16.191 1.00 95.75 102 PHE A N 1
ATOM 792 C CA . PHE A 1 102 ? -1.126 -6.801 -15.461 1.00 95.75 102 PHE A CA 1
ATOM 793 C C . PHE A 1 102 ? 0.151 -7.094 -16.252 1.00 95.75 102 PHE A C 1
ATOM 795 O O . PHE A 1 102 ? 1.242 -7.060 -15.685 1.00 95.75 102 PHE A O 1
ATOM 802 N N . GLN A 1 103 ? 0.030 -7.370 -17.554 1.00 95.62 103 GLN A N 1
ATOM 803 C CA . GLN A 1 103 ? 1.190 -7.625 -18.410 1.00 95.62 103 GLN A CA 1
ATOM 804 C C . GLN A 1 103 ? 2.087 -6.391 -18.525 1.00 95.62 103 GLN A C 1
ATOM 806 O O . GLN A 1 103 ? 3.304 -6.530 -18.442 1.00 95.62 103 GLN A O 1
ATOM 811 N N . GLU A 1 104 ? 1.521 -5.190 -18.639 1.00 94.69 104 GLU A N 1
ATOM 812 C CA . GLU A 1 104 ? 2.299 -3.948 -18.673 1.00 94.69 104 GLU A CA 1
ATOM 813 C C . GLU A 1 104 ? 3.210 -3.811 -17.442 1.00 94.69 104 GLU A C 1
ATOM 815 O O . GLU A 1 104 ? 4.377 -3.418 -17.554 1.00 94.69 104 GLU A O 1
ATOM 820 N N . LEU A 1 105 ? 2.710 -4.197 -16.267 1.00 94.75 105 LEU A N 1
ATOM 821 C CA . LEU A 1 105 ? 3.471 -4.149 -15.023 1.00 94.75 105 LEU A CA 1
ATOM 822 C C . LEU A 1 105 ? 4.548 -5.240 -14.938 1.00 94.75 105 LEU A C 1
ATOM 824 O O . LEU A 1 105 ? 5.691 -4.925 -14.592 1.00 94.75 105 LEU A O 1
ATOM 828 N N . VAL A 1 106 ? 4.209 -6.502 -15.237 1.00 95.00 106 VAL A N 1
ATOM 829 C CA . VAL A 1 106 ? 5.035 -7.659 -14.821 1.00 95.00 106 VAL A CA 1
ATOM 830 C C . VAL A 1 106 ? 5.638 -8.497 -15.949 1.00 95.00 106 VAL A C 1
ATOM 832 O O . VAL A 1 106 ? 6.477 -9.359 -15.671 1.00 95.00 106 VAL A O 1
ATOM 835 N N . ALA A 1 107 ? 5.215 -8.305 -17.202 1.00 94.38 107 ALA A N 1
ATOM 836 C CA . ALA A 1 107 ? 5.713 -9.096 -18.327 1.00 94.38 107 ALA A CA 1
ATOM 837 C C . ALA A 1 107 ? 7.225 -8.914 -18.530 1.00 94.38 107 ALA A C 1
ATOM 839 O O . ALA A 1 107 ? 7.885 -8.091 -17.892 1.00 94.38 107 ALA A O 1
ATOM 840 N N . ASP A 1 108 ? 7.809 -9.694 -19.440 1.00 90.06 108 ASP A N 1
ATOM 841 C CA . ASP A 1 108 ? 9.182 -9.435 -19.864 1.00 90.06 108 ASP A CA 1
ATOM 842 C C . ASP A 1 108 ? 9.288 -8.072 -20.562 1.00 90.06 108 ASP A C 1
ATOM 844 O O . ASP A 1 108 ? 8.532 -7.786 -21.485 1.00 90.06 108 ASP A O 1
ATOM 848 N N . GLY A 1 109 ? 10.161 -7.198 -20.054 1.00 90.88 109 GLY A N 1
ATOM 849 C CA . GLY A 1 109 ? 10.181 -5.776 -20.422 1.00 90.88 109 GLY A CA 1
ATOM 850 C C . GLY A 1 109 ? 9.091 -4.908 -19.767 1.00 90.88 109 GLY A C 1
ATOM 851 O O . GLY A 1 109 ? 8.998 -3.718 -20.074 1.00 90.88 109 GLY A O 1
ATOM 852 N N . GLY A 1 110 ? 8.289 -5.461 -18.852 1.00 93.44 110 GLY A N 1
ATOM 853 C CA . GLY A 1 110 ? 7.289 -4.730 -18.070 1.00 93.44 110 GLY A CA 1
ATOM 854 C C . GLY A 1 110 ? 7.898 -3.650 -17.170 1.00 93.44 110 GLY A C 1
ATOM 855 O O . GLY A 1 110 ? 9.115 -3.578 -16.974 1.00 93.44 110 GLY A O 1
ATOM 856 N N . VAL A 1 111 ? 7.050 -2.772 -16.633 1.00 94.06 111 VAL A N 1
ATOM 857 C CA . VAL A 1 111 ? 7.460 -1.615 -15.813 1.00 94.06 111 VAL A CA 1
ATOM 858 C C . VAL A 1 111 ? 8.339 -2.039 -14.631 1.00 94.06 111 VAL A C 1
ATOM 860 O O . VAL A 1 111 ? 9.397 -1.444 -14.432 1.00 94.06 111 VAL A O 1
ATOM 863 N N . LEU A 1 112 ? 7.963 -3.089 -13.890 1.00 94.31 112 LEU A N 1
ATOM 864 C CA . LEU A 1 112 ? 8.716 -3.523 -12.706 1.00 94.31 112 LEU A CA 1
ATOM 865 C C . LEU A 1 112 ? 10.119 -4.027 -13.066 1.00 94.31 112 LEU A C 1
ATOM 867 O O . LEU A 1 112 ? 11.099 -3.596 -12.462 1.00 94.31 112 LEU A O 1
ATOM 871 N N . LYS A 1 113 ? 10.243 -4.862 -14.104 1.00 93.06 113 LYS A N 1
ATOM 872 C CA . LYS A 1 113 ? 11.550 -5.365 -14.559 1.00 93.06 113 LYS A CA 1
ATOM 873 C C . LYS A 1 113 ? 12.453 -4.243 -15.064 1.00 93.06 113 LYS A C 1
ATOM 875 O O . LYS A 1 113 ? 13.628 -4.196 -14.705 1.00 93.06 113 LYS A O 1
ATOM 880 N N . ARG A 1 114 ? 11.905 -3.312 -15.854 1.00 93.50 114 ARG A N 1
ATOM 881 C CA . ARG A 1 114 ? 12.651 -2.137 -16.334 1.00 93.50 114 ARG A CA 1
ATOM 882 C C . ARG A 1 114 ? 13.133 -1.268 -15.176 1.00 93.50 114 ARG A C 1
ATOM 884 O O . ARG A 1 114 ? 14.263 -0.787 -15.204 1.00 93.50 114 ARG A O 1
ATOM 891 N N . PHE A 1 115 ? 12.310 -1.085 -14.145 1.00 93.56 115 PHE A N 1
ATOM 892 C CA . PHE A 1 115 ? 12.716 -0.351 -12.950 1.00 93.56 115 PHE A CA 1
ATOM 893 C C . PHE A 1 115 ? 13.845 -1.070 -12.199 1.00 93.56 115 PHE A C 1
ATOM 895 O O . PHE A 1 115 ? 14.850 -0.448 -11.864 1.00 93.56 115 PHE A O 1
ATOM 902 N N . GLU A 1 116 ? 13.753 -2.386 -12.001 1.00 90.56 116 GLU A N 1
ATOM 903 C CA . GLU A 1 116 ? 14.822 -3.178 -11.373 1.00 90.56 116 GLU A CA 1
ATOM 904 C C . GLU A 1 116 ? 16.138 -3.146 -12.168 1.00 90.56 116 GLU A C 1
ATOM 906 O O . GLU A 1 116 ? 17.228 -3.146 -11.590 1.00 90.56 116 GLU A O 1
ATOM 911 N N . GLU A 1 117 ? 16.071 -3.119 -13.499 1.00 91.06 117 GLU A N 1
ATOM 912 C CA . GLU A 1 117 ? 17.234 -2.903 -14.368 1.00 91.06 117 GLU A CA 1
ATOM 913 C C . GLU A 1 117 ? 17.847 -1.516 -14.163 1.00 91.06 117 GLU A C 1
ATOM 915 O O . GLU A 1 117 ? 19.068 -1.398 -14.020 1.00 91.06 117 GLU A O 1
ATOM 920 N N . GLN A 1 118 ? 17.020 -0.471 -14.076 1.00 90.31 118 GLN A N 1
ATOM 921 C CA . GLN A 1 118 ? 17.495 0.881 -13.790 1.00 90.31 118 GLN A CA 1
ATOM 922 C C . GLN A 1 118 ? 18.122 0.993 -12.401 1.00 90.31 118 GLN A C 1
ATOM 924 O O . GLN A 1 118 ? 19.190 1.584 -12.283 1.00 90.31 118 GLN A O 1
ATOM 929 N N . VAL A 1 119 ? 17.530 0.391 -11.365 1.00 88.38 119 VAL A N 1
ATOM 930 C CA . VAL A 1 119 ? 18.119 0.349 -10.014 1.00 88.38 119 VAL A CA 1
ATOM 931 C C . VAL A 1 119 ? 19.487 -0.333 -10.046 1.00 88.38 119 VAL A C 1
ATOM 933 O O . VAL A 1 119 ? 20.436 0.168 -9.446 1.00 88.38 119 VAL A O 1
ATOM 936 N N . ARG A 1 120 ? 19.637 -1.439 -10.789 1.00 88.19 120 ARG A N 1
ATOM 937 C CA . ARG A 1 120 ? 20.936 -2.113 -10.956 1.00 88.19 120 ARG A CA 1
ATOM 938 C C . ARG A 1 120 ? 21.961 -1.257 -11.702 1.00 88.19 120 ARG A C 1
ATOM 940 O O . ARG A 1 120 ? 23.147 -1.347 -11.399 1.00 88.19 120 ARG A O 1
ATOM 947 N N . SER A 1 121 ? 21.521 -0.442 -12.661 1.00 88.81 121 SER A N 1
ATOM 948 C CA . SER A 1 121 ? 22.406 0.403 -13.469 1.00 88.81 121 SER A CA 1
ATOM 949 C C . SER A 1 121 ? 22.770 1.737 -12.809 1.00 88.81 121 SER A C 1
ATOM 951 O O . SER A 1 121 ? 23.879 2.223 -13.019 1.00 88.81 121 SER A O 1
ATOM 953 N N . LEU A 1 122 ? 21.840 2.362 -12.085 1.00 86.50 122 LEU A N 1
ATOM 954 C CA . LEU A 1 122 ? 21.949 3.733 -11.568 1.00 86.50 122 LEU A CA 1
ATOM 955 C C . LEU A 1 122 ? 22.079 3.789 -10.039 1.00 86.50 122 LEU A C 1
ATOM 957 O O . LEU A 1 122 ? 22.512 4.804 -9.499 1.00 86.50 122 LEU A O 1
ATOM 961 N N . GLY A 1 123 ? 21.739 2.708 -9.336 1.00 82.06 123 GLY A N 1
ATOM 962 C CA . GLY A 1 123 ? 21.743 2.642 -7.879 1.00 82.06 123 GLY A CA 1
ATOM 963 C C . GLY A 1 123 ? 20.513 3.289 -7.234 1.00 82.06 123 GLY A C 1
ATOM 964 O O . GLY A 1 123 ? 19.440 3.407 -7.833 1.00 82.06 123 GLY A O 1
ATOM 965 N N . ALA A 1 124 ? 20.668 3.680 -5.967 1.00 71.81 124 ALA A N 1
ATOM 966 C CA . ALA A 1 124 ? 19.616 4.329 -5.190 1.00 71.81 124 ALA A CA 1
ATOM 967 C C . ALA A 1 124 ? 19.297 5.711 -5.788 1.00 71.81 124 ALA A C 1
ATOM 969 O O . ALA A 1 124 ? 20.141 6.603 -5.766 1.00 71.81 124 ALA A O 1
ATOM 970 N N . GLY A 1 125 ? 18.088 5.872 -6.330 1.00 76.25 125 GLY A N 1
ATOM 971 C CA . GLY A 1 125 ? 17.661 7.085 -7.039 1.00 76.25 125 GLY A CA 1
ATOM 972 C C . GLY A 1 125 ? 17.163 6.841 -8.46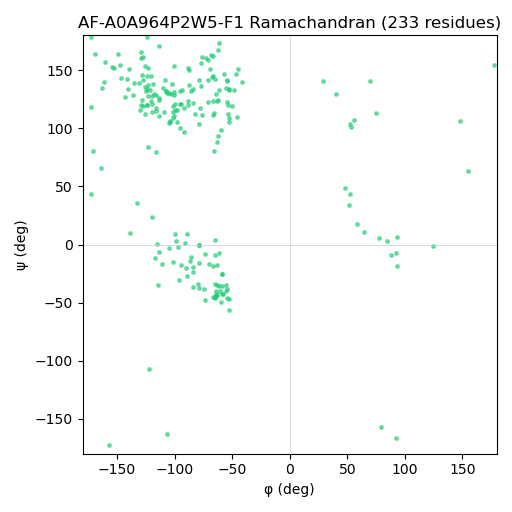4 1.00 76.25 125 GLY A C 1
ATOM 973 O O . GLY A 1 125 ? 16.753 7.793 -9.121 1.00 76.25 125 GLY A O 1
ATOM 974 N N . ALA A 1 126 ? 17.175 5.592 -8.943 1.00 84.50 126 ALA A N 1
ATOM 975 C CA . ALA A 1 126 ? 16.457 5.232 -10.160 1.00 84.50 126 ALA A CA 1
ATOM 976 C C . ALA A 1 126 ? 14.973 5.625 -10.056 1.00 84.50 126 ALA A C 1
ATOM 978 O O . ALA A 1 126 ? 14.343 5.496 -9.005 1.00 84.50 126 ALA A O 1
ATOM 979 N N . GLU A 1 127 ? 14.436 6.106 -11.168 1.00 87.19 127 GLU A N 1
ATOM 980 C CA . GLU A 1 127 ? 13.103 6.674 -11.287 1.00 87.19 127 GLU A CA 1
ATOM 981 C C . GLU A 1 127 ? 12.536 6.251 -12.644 1.00 87.19 127 GLU A C 1
ATOM 983 O O . GLU A 1 127 ? 13.168 6.484 -13.676 1.00 87.19 127 GLU A O 1
ATOM 988 N N . LEU A 1 128 ? 11.343 5.655 -12.650 1.00 91.06 128 LEU A N 1
ATOM 989 C CA . LEU A 1 128 ? 10.661 5.250 -13.879 1.00 91.06 128 LEU A CA 1
ATOM 990 C C . LEU A 1 128 ? 9.238 5.800 -13.885 1.00 91.06 128 LEU A C 1
ATOM 992 O O . LEU A 1 128 ? 8.475 5.555 -12.950 1.00 91.06 128 LEU A O 1
ATOM 996 N N . ASP A 1 129 ? 8.888 6.540 -14.932 1.00 92.44 129 ASP A N 1
ATOM 997 C CA . ASP A 1 129 ? 7.528 7.038 -15.114 1.00 92.44 129 ASP A CA 1
ATOM 998 C C . ASP A 1 129 ? 6.579 5.879 -15.477 1.00 92.44 129 ASP A C 1
ATOM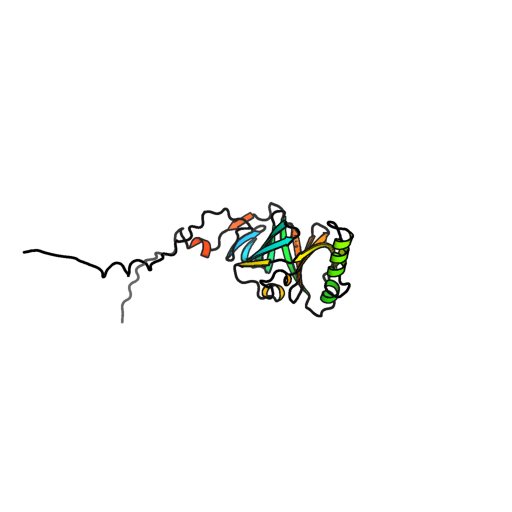 1000 O O . ASP A 1 129 ? 6.927 4.963 -16.227 1.00 92.44 129 ASP A O 1
ATOM 1004 N N . TYR A 1 130 ? 5.370 5.930 -14.929 1.00 92.00 130 TYR A N 1
ATOM 1005 C CA . TYR A 1 130 ? 4.306 4.950 -15.095 1.00 92.00 130 TYR A CA 1
ATOM 1006 C C . TYR A 1 130 ? 2.964 5.664 -15.212 1.00 92.00 130 TYR A C 1
ATOM 1008 O O . TYR A 1 130 ? 2.639 6.538 -14.408 1.00 92.00 130 TYR A O 1
ATOM 1016 N N . GLN A 1 131 ? 2.163 5.257 -16.189 1.00 91.75 131 GLN A N 1
ATOM 1017 C CA . GLN A 1 131 ? 0.801 5.735 -16.351 1.00 91.75 131 GLN A CA 1
ATOM 1018 C C . GLN A 1 131 ? -0.143 4.682 -15.767 1.00 91.75 131 GLN A C 1
ATOM 1020 O O . GLN A 1 131 ? -0.191 3.559 -16.255 1.00 91.75 131 GLN A O 1
ATOM 1025 N N . SER A 1 132 ? -0.884 5.015 -14.709 1.00 88.56 132 SER A N 1
ATOM 1026 C CA . SER A 1 132 ? -1.832 4.069 -14.126 1.00 88.56 132 SER A CA 1
ATOM 1027 C C . SER A 1 132 ? -3.011 3.821 -15.076 1.00 88.56 132 SER A C 1
ATOM 1029 O O . SER A 1 132 ? -3.440 4.748 -15.773 1.00 88.56 132 SER A O 1
ATOM 1031 N N . PRO A 1 133 ? -3.631 2.628 -15.027 1.00 83.12 133 PRO A N 1
ATOM 1032 C CA . PRO A 1 133 ? -4.855 2.342 -15.775 1.00 83.12 133 PRO A CA 1
ATOM 1033 C C . PRO A 1 133 ? -6.014 3.287 -15.428 1.00 83.12 133 PRO A C 1
ATOM 1035 O O . PRO A 1 133 ? -6.904 3.531 -16.236 1.00 83.12 133 PRO A O 1
ATOM 1038 N N . SER A 1 134 ? -5.998 3.856 -14.219 1.00 83.81 134 SER A N 1
ATOM 1039 C CA . SER A 1 134 ? -6.949 4.874 -13.761 1.00 83.81 134 SER A CA 1
ATOM 1040 C C . SER A 1 134 ? -6.662 6.293 -14.278 1.00 83.81 134 SER A C 1
ATOM 1042 O O . SER A 1 134 ? -7.417 7.210 -13.960 1.00 83.81 134 SER A O 1
ATOM 1044 N N . GLY A 1 135 ? -5.606 6.495 -15.075 1.00 83.81 135 GLY A N 1
ATOM 1045 C CA . GLY A 1 135 ? -5.291 7.771 -15.726 1.00 83.81 135 GLY A CA 1
ATOM 1046 C C . GLY A 1 135 ? -4.327 8.690 -14.963 1.00 83.81 135 GLY A C 1
ATOM 1047 O O . GLY A 1 135 ? -4.088 9.809 -15.413 1.00 83.81 135 GLY A O 1
ATOM 1048 N N . GLY A 1 136 ? -3.733 8.243 -13.855 1.00 87.88 136 GLY A N 1
ATOM 1049 C CA . GLY A 1 136 ? -2.742 9.016 -13.100 1.00 87.88 136 GLY A CA 1
ATOM 1050 C C . GLY A 1 136 ? -1.315 8.807 -13.610 1.00 87.88 136 GLY A C 1
ATOM 1051 O O . GLY A 1 136 ? -0.909 7.680 -13.880 1.00 87.88 136 GLY A O 1
ATOM 1052 N N . ALA A 1 137 ? -0.539 9.886 -13.717 1.00 93.31 137 ALA A N 1
ATOM 1053 C CA . ALA A 1 137 ? 0.894 9.808 -13.986 1.00 93.31 137 ALA A CA 1
ATOM 1054 C C . ALA A 1 137 ? 1.658 9.685 -12.662 1.00 93.31 137 ALA A C 1
ATOM 1056 O O . ALA A 1 137 ? 1.537 10.535 -11.776 1.00 93.31 137 ALA A O 1
ATOM 1057 N N . TYR A 1 138 ? 2.449 8.629 -12.543 1.00 94.44 138 TYR A N 1
ATOM 1058 C CA . TYR A 1 138 ? 3.220 8.302 -11.357 1.00 94.44 138 TYR A CA 1
ATOM 1059 C C . TYR A 1 138 ? 4.674 8.047 -11.712 1.00 94.44 138 TYR A C 1
ATOM 1061 O O . TYR A 1 138 ? 5.024 7.722 -12.842 1.00 94.44 138 TYR A O 1
ATOM 1069 N N . ARG A 1 139 ? 5.528 8.132 -10.703 1.00 94.69 139 ARG A N 1
ATOM 1070 C CA . ARG A 1 139 ? 6.934 7.792 -10.800 1.00 94.69 139 ARG A CA 1
ATOM 1071 C C . ARG A 1 139 ? 7.294 6.749 -9.769 1.00 94.69 139 ARG A C 1
ATOM 1073 O O . ARG A 1 139 ? 7.150 6.991 -8.572 1.00 94.69 139 ARG A O 1
ATOM 1080 N N . MET A 1 140 ? 7.778 5.607 -10.233 1.00 94.00 140 MET A N 1
ATOM 1081 C CA . MET A 1 140 ? 8.226 4.519 -9.380 1.00 94.00 140 MET A CA 1
ATOM 1082 C C . MET A 1 140 ? 9.431 4.952 -8.547 1.00 94.00 140 MET A C 1
ATOM 1084 O O . MET A 1 140 ? 10.389 5.523 -9.071 1.00 94.00 140 MET A O 1
ATOM 1088 N N . ARG A 1 141 ? 9.342 4.715 -7.237 1.00 90.69 141 ARG A N 1
ATOM 1089 C CA . ARG A 1 141 ? 10.335 5.116 -6.231 1.00 90.69 141 ARG A CA 1
ATOM 1090 C C . ARG A 1 141 ? 11.007 3.926 -5.577 1.00 90.69 141 ARG A C 1
ATOM 1092 O O . ARG A 1 141 ? 12.181 4.000 -5.226 1.00 90.69 141 ARG A O 1
ATOM 1099 N N . SER A 1 142 ? 10.264 2.844 -5.390 1.00 90.69 142 SER A N 1
ATOM 1100 C CA . SER A 1 142 ? 10.786 1.630 -4.783 1.00 90.69 142 SER A CA 1
ATOM 1101 C C . SER A 1 142 ? 10.007 0.405 -5.236 1.00 90.69 142 SER A C 1
ATOM 1103 O O . SER A 1 142 ? 8.829 0.487 -5.582 1.00 90.69 142 SER A O 1
ATOM 1105 N N . THR A 1 143 ? 10.700 -0.726 -5.215 1.00 93.06 143 THR A N 1
ATOM 1106 C CA . THR A 1 143 ? 10.155 -2.074 -5.358 1.00 93.06 143 THR A CA 1
ATOM 1107 C C . THR A 1 143 ? 10.893 -2.971 -4.376 1.00 93.06 143 THR A C 1
ATOM 1109 O O . THR A 1 143 ? 12.047 -2.685 -4.040 1.00 93.06 143 THR A O 1
ATOM 1112 N N . GLY A 1 144 ? 10.237 -4.021 -3.908 1.00 93.75 144 GLY A N 1
ATOM 1113 C CA . GLY A 1 144 ? 10.800 -4.898 -2.901 1.00 93.75 144 GLY A CA 1
ATOM 1114 C C . GLY A 1 144 ? 9.950 -6.127 -2.639 1.00 93.75 144 GLY A C 1
ATOM 1115 O O . GLY A 1 144 ? 8.870 -6.305 -3.206 1.00 93.75 144 GLY A O 1
ATOM 1116 N N . THR A 1 145 ? 10.450 -6.974 -1.744 1.00 95.69 145 THR A N 1
ATOM 1117 C CA . THR A 1 145 ? 9.716 -8.148 -1.253 1.00 95.69 145 THR A CA 1
ATOM 1118 C C . THR A 1 145 ? 9.550 -8.054 0.249 1.00 95.69 145 THR A C 1
ATOM 1120 O O . THR A 1 145 ? 10.447 -7.573 0.942 1.00 95.69 145 THR A O 1
ATOM 1123 N N . PHE A 1 146 ? 8.424 -8.521 0.779 1.00 96.06 146 PHE A N 1
ATOM 1124 C CA . PHE A 1 146 ? 8.109 -8.313 2.190 1.00 96.06 146 PHE A CA 1
ATOM 1125 C C . PHE A 1 146 ? 7.586 -9.569 2.883 1.00 96.06 146 PHE A C 1
ATOM 1127 O O . PHE A 1 146 ? 6.808 -10.348 2.336 1.00 96.06 146 PHE A O 1
ATOM 1134 N N . ALA A 1 147 ? 8.038 -9.779 4.116 1.00 95.31 147 ALA A N 1
ATOM 1135 C CA . ALA A 1 147 ? 7.435 -10.741 5.023 1.00 95.31 147 ALA A CA 1
ATOM 1136 C C . ALA A 1 147 ? 6.300 -10.063 5.790 1.00 95.31 147 ALA A C 1
ATOM 1138 O O . ALA A 1 147 ? 6.380 -8.869 6.092 1.00 95.31 147 ALA A O 1
ATOM 1139 N N . VAL A 1 148 ? 5.291 -10.848 6.160 1.00 93.81 148 VAL A N 1
ATOM 1140 C CA . VAL A 1 148 ? 4.144 -10.371 6.932 1.00 93.81 148 VAL A CA 1
ATOM 1141 C C . VAL A 1 148 ? 3.961 -11.140 8.233 1.00 93.81 148 VAL A C 1
ATOM 1143 O O . VAL A 1 148 ? 4.296 -12.321 8.328 1.00 93.81 148 VAL A O 1
ATOM 1146 N N . ASP A 1 149 ? 3.385 -10.464 9.217 1.00 91.75 149 ASP A N 1
ATOM 1147 C CA . ASP A 1 149 ? 2.707 -11.061 10.363 1.00 91.75 149 ASP A CA 1
ATOM 1148 C C . ASP A 1 149 ? 1.331 -10.392 10.494 1.00 91.75 149 ASP A C 1
ATOM 1150 O O . ASP A 1 149 ? 1.236 -9.172 10.646 1.00 91.75 149 ASP A O 1
ATOM 1154 N N . ALA A 1 150 ? 0.258 -11.165 10.325 1.00 86.50 150 ALA A N 1
ATOM 1155 C CA . ALA A 1 150 ? -1.103 -10.642 10.237 1.00 86.50 150 ALA A CA 1
ATOM 1156 C C . ALA A 1 150 ? -1.881 -10.903 11.532 1.00 86.50 150 ALA A C 1
ATOM 1158 O O . ALA A 1 150 ? -1.967 -12.028 12.021 1.00 86.50 150 ALA A O 1
ATOM 1159 N N . MET A 1 151 ? -2.510 -9.852 12.048 1.00 83.56 151 MET A N 1
ATOM 1160 C CA . MET A 1 151 ? -3.403 -9.867 13.200 1.00 83.56 151 MET A CA 1
ATOM 1161 C C . MET A 1 151 ? -4.827 -9.533 12.752 1.00 83.56 151 MET A C 1
ATOM 1163 O O . MET A 1 151 ? -5.078 -8.478 12.168 1.00 83.56 151 MET A O 1
ATOM 1167 N N . GLY A 1 152 ? -5.776 -10.414 13.068 1.00 79.44 152 GLY A N 1
ATOM 1168 C CA . GLY A 1 152 ? -7.162 -10.305 12.609 1.00 79.44 152 GLY A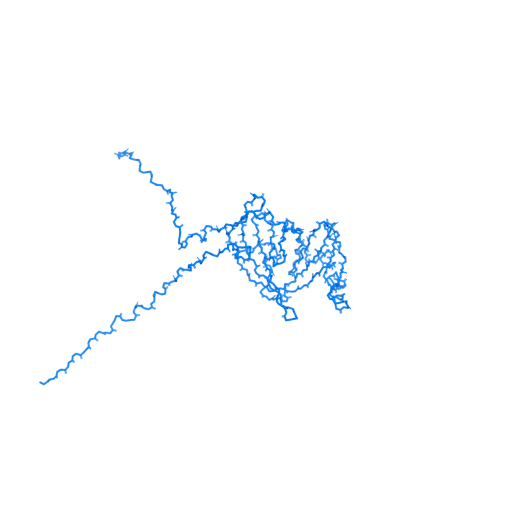 CA 1
ATOM 1169 C C . GLY A 1 152 ? -7.412 -11.060 11.304 1.00 79.44 152 GLY A C 1
ATOM 1170 O O . GLY A 1 152 ? -6.613 -11.898 10.888 1.00 79.44 152 GLY A O 1
ATOM 1171 N N . THR A 1 153 ? -8.558 -10.797 10.677 1.00 83.38 153 THR A N 1
ATOM 1172 C CA . THR A 1 153 ? -8.931 -11.431 9.405 1.00 83.38 153 THR A CA 1
ATOM 1173 C C . THR A 1 153 ? -8.665 -10.450 8.278 1.00 83.38 153 THR A C 1
ATOM 1175 O O . THR A 1 153 ? -9.322 -9.416 8.205 1.00 83.38 153 THR A O 1
ATOM 1178 N N . LEU A 1 154 ? -7.712 -10.768 7.398 1.00 86.00 154 LEU A N 1
ATOM 1179 C CA . LEU A 1 154 ? -7.475 -9.958 6.203 1.00 86.00 154 LEU A CA 1
ATOM 1180 C C . LEU A 1 154 ? -8.755 -9.864 5.364 1.00 86.00 154 LEU A C 1
ATOM 1182 O O . LEU A 1 154 ? -9.513 -10.841 5.308 1.00 86.00 154 LEU A O 1
ATOM 1186 N N . PRO A 1 155 ? -8.995 -8.738 4.671 1.00 83.06 155 PRO A N 1
ATOM 1187 C CA . PRO A 1 155 ? -10.140 -8.634 3.783 1.00 83.06 155 PRO A CA 1
ATOM 1188 C C . PRO A 1 155 ? -10.148 -9.798 2.793 1.00 83.06 155 PRO A C 1
ATOM 1190 O O . PRO A 1 155 ? -9.142 -10.068 2.142 1.00 83.06 155 PRO A O 1
ATOM 1193 N N . ALA A 1 156 ? -11.301 -10.447 2.614 1.00 76.38 156 ALA A N 1
ATOM 1194 C CA . ALA A 1 156 ? -11.448 -11.612 1.731 1.00 76.38 156 ALA A CA 1
ATOM 1195 C C . ALA A 1 156 ? -11.209 -11.316 0.230 1.00 76.38 156 ALA A C 1
ATOM 1197 O O . ALA A 1 156 ? -11.402 -12.189 -0.618 1.00 76.38 156 ALA A O 1
ATOM 1198 N N . ARG A 1 157 ? -10.818 -10.082 -0.115 1.00 75.31 157 ARG A N 1
ATOM 1199 C CA . ARG A 1 157 ? -10.428 -9.684 -1.469 1.00 75.31 157 ARG A CA 1
ATOM 1200 C C . ARG A 1 157 ? -9.137 -10.406 -1.863 1.00 75.31 157 ARG A C 1
ATOM 1202 O O . ARG A 1 157 ? -8.252 -10.617 -1.042 1.00 75.31 157 ARG A O 1
ATOM 1209 N N . GLU A 1 158 ? -9.049 -10.745 -3.144 1.00 76.94 158 GLU A N 1
ATOM 1210 C CA . GLU A 1 158 ? -8.110 -11.736 -3.685 1.00 76.94 158 GLU A CA 1
ATOM 1211 C C . GLU A 1 158 ? -6.648 -11.464 -3.283 1.00 76.94 158 GLU A C 1
ATOM 1213 O O . GLU A 1 158 ? -6.056 -12.287 -2.597 1.00 76.94 158 GLU A O 1
ATOM 1218 N N . VAL A 1 159 ? -6.104 -10.275 -3.579 1.00 88.44 159 VAL A N 1
ATOM 1219 C CA . VAL A 1 159 ? -4.680 -9.955 -3.323 1.00 88.44 159 VAL A CA 1
ATOM 1220 C C . VAL A 1 159 ? -4.287 -10.109 -1.855 1.00 88.44 159 VAL A C 1
ATOM 1222 O O . VAL A 1 159 ? -3.224 -10.652 -1.570 1.00 88.44 159 VAL A O 1
ATOM 1225 N N . TRP A 1 160 ? -5.142 -9.655 -0.934 1.00 91.00 160 TRP A N 1
ATOM 1226 C CA . TRP A 1 160 ? -4.863 -9.671 0.504 1.00 91.00 160 TRP A CA 1
ATOM 1227 C C . TRP A 1 160 ? -4.968 -11.075 1.092 1.00 91.00 160 TRP A C 1
ATOM 1229 O O . TRP A 1 160 ? -4.155 -11.450 1.930 1.00 91.00 160 TRP A O 1
ATOM 1239 N N . ARG A 1 161 ? -5.939 -11.867 0.622 1.00 88.06 161 ARG A N 1
ATOM 1240 C CA . ARG A 1 161 ? -6.068 -13.282 0.989 1.00 88.06 161 ARG A CA 1
ATOM 1241 C C . ARG A 1 161 ? -4.860 -14.097 0.528 1.00 88.06 161 ARG A C 1
ATOM 1243 O O . ARG A 1 161 ? -4.470 -15.037 1.212 1.00 88.06 161 ARG A O 1
ATOM 1250 N N . ASP A 1 162 ? -4.296 -13.740 -0.620 1.00 91.00 162 ASP A N 1
ATOM 1251 C CA . ASP A 1 162 ? -3.229 -14.498 -1.268 1.00 91.00 162 ASP A CA 1
ATOM 1252 C C . ASP A 1 162 ? -1.819 -14.058 -0.807 1.00 91.00 162 ASP A C 1
ATOM 1254 O O . ASP A 1 162 ? -0.819 -14.504 -1.369 1.00 91.00 162 ASP A O 1
ATOM 1258 N N . ILE A 1 163 ? -1.718 -13.207 0.227 1.00 91.12 163 ILE A N 1
ATOM 1259 C CA . ILE A 1 163 ? -0.441 -12.897 0.884 1.00 91.12 163 ILE A CA 1
ATOM 1260 C C . ILE A 1 163 ? 0.141 -14.174 1.503 1.00 91.12 163 ILE A C 1
ATOM 1262 O O . ILE A 1 163 ? -0.481 -14.842 2.331 1.00 91.12 163 ILE A O 1
ATOM 1266 N N . SER A 1 164 ? 1.375 -14.486 1.118 1.00 89.88 164 SER A N 1
ATOM 1267 C CA . SER A 1 164 ? 2.128 -15.654 1.567 1.00 89.88 164 SER A CA 1
ATOM 1268 C C . SER A 1 164 ? 2.911 -15.356 2.846 1.00 89.88 164 SER A C 1
ATOM 1270 O O . SER A 1 164 ? 3.374 -14.241 3.083 1.00 89.88 164 SER A O 1
ATOM 1272 N N . ALA A 1 165 ? 3.154 -16.387 3.656 1.00 86.81 165 ALA A N 1
ATOM 1273 C CA . ALA A 1 165 ? 4.108 -16.303 4.766 1.00 86.81 165 ALA A CA 1
ATOM 1274 C C . ALA A 1 165 ? 5.574 -16.215 4.285 1.00 86.81 165 ALA A C 1
ATOM 1276 O O . ALA A 1 165 ? 6.467 -15.857 5.054 1.00 86.81 165 ALA A O 1
ATOM 1277 N N . SER A 1 166 ? 5.835 -16.565 3.023 1.00 89.62 166 SER A N 1
ATOM 1278 C CA . SER A 1 166 ? 7.155 -16.534 2.397 1.00 89.62 166 SER A CA 1
ATOM 1279 C C . SER A 1 166 ? 7.418 -15.158 1.781 1.00 89.62 166 SER A C 1
ATOM 1281 O O . SER A 1 166 ? 6.689 -14.724 0.895 1.00 89.62 166 SER A O 1
ATOM 1283 N N . GLN A 1 167 ? 8.476 -14.475 2.233 1.00 91.50 167 GLN A N 1
ATOM 1284 C CA . GLN A 1 167 ? 8.822 -13.120 1.775 1.00 91.50 167 GLN A CA 1
ATOM 1285 C C . GLN A 1 167 ? 8.934 -12.979 0.243 1.00 91.50 167 GLN A C 1
ATOM 1287 O O . GLN A 1 167 ? 8.366 -12.026 -0.283 1.00 91.50 167 GLN A O 1
ATOM 1292 N N . PRO A 1 168 ? 9.629 -13.875 -0.489 1.00 92.81 168 PRO A N 1
ATOM 1293 C CA . PRO A 1 168 ? 9.803 -13.731 -1.937 1.00 92.81 168 PRO A CA 1
ATOM 1294 C C . PRO A 1 168 ? 8.503 -13.782 -2.746 1.00 92.81 168 PRO A C 1
ATOM 1296 O O . PRO A 1 168 ? 8.500 -13.363 -3.899 1.00 92.81 168 PRO A O 1
ATOM 1299 N N . ASP A 1 169 ? 7.420 -14.290 -2.159 1.00 93.00 169 ASP A N 1
ATOM 1300 C CA . ASP A 1 169 ? 6.130 -14.437 -2.836 1.00 93.00 169 ASP A CA 1
ATOM 1301 C C . ASP A 1 169 ? 5.279 -13.159 -2.752 1.00 93.00 169 ASP A C 1
ATOM 1303 O O . ASP A 1 169 ? 4.256 -13.059 -3.429 1.00 93.00 169 ASP A O 1
ATOM 1307 N N . ASN A 1 170 ? 5.679 -12.188 -1.923 1.00 95.00 170 ASN A N 1
ATOM 1308 C CA . ASN A 1 170 ? 4.966 -10.928 -1.760 1.00 95.00 170 ASN A CA 1
ATOM 1309 C C . ASN A 1 170 ? 5.825 -9.788 -2.297 1.00 95.00 170 ASN A C 1
ATOM 1311 O O . ASN A 1 170 ? 6.831 -9.419 -1.687 1.00 95.00 170 ASN A O 1
ATOM 1315 N N . VAL A 1 171 ? 5.407 -9.197 -3.411 1.00 96.44 171 VAL A N 1
ATOM 1316 C CA . VAL A 1 171 ? 6.082 -8.041 -4.004 1.00 96.44 171 VAL A CA 1
ATOM 1317 C C . VAL A 1 171 ? 5.295 -6.782 -3.671 1.00 96.44 171 VAL A C 1
ATOM 1319 O O . VAL A 1 171 ? 4.066 -6.764 -3.743 1.00 96.44 171 VAL A O 1
ATOM 1322 N N . TYR A 1 172 ? 5.995 -5.710 -3.321 1.00 96.75 172 TYR A N 1
ATOM 1323 C CA . TYR A 1 172 ? 5.403 -4.382 -3.225 1.00 96.75 172 TYR A CA 1
ATOM 1324 C C . TYR A 1 172 ? 6.185 -3.397 -4.082 1.00 96.75 172 TYR A C 1
ATOM 1326 O O . TYR A 1 172 ? 7.382 -3.560 -4.310 1.00 96.75 172 TYR A O 1
ATOM 1334 N N . PHE A 1 173 ? 5.514 -2.346 -4.531 1.00 96.44 173 PHE A N 1
ATOM 1335 C CA . PHE A 1 173 ? 6.151 -1.234 -5.217 1.00 96.44 173 PHE A CA 1
ATOM 1336 C C . PHE A 1 173 ? 5.426 0.064 -4.884 1.00 96.44 173 PHE A C 1
ATOM 1338 O O . PHE A 1 173 ? 4.209 0.085 -4.726 1.00 96.44 173 PHE A O 1
ATOM 1345 N N . LYS A 1 174 ? 6.174 1.156 -4.743 1.00 95.44 174 LYS A N 1
ATOM 1346 C CA . LYS A 1 174 ? 5.620 2.473 -4.423 1.00 95.44 174 LYS A CA 1
ATOM 1347 C C . LYS A 1 174 ? 5.927 3.457 -5.527 1.00 95.44 174 LYS A C 1
ATOM 1349 O O . LYS A 1 174 ? 7.049 3.510 -6.043 1.00 95.44 174 LYS A O 1
ATOM 1354 N N . LEU A 1 175 ? 4.933 4.268 -5.850 1.00 95.62 175 LEU A N 1
ATOM 1355 C CA . LEU A 1 175 ? 5.053 5.340 -6.812 1.00 95.62 175 LEU A CA 1
ATOM 1356 C C . LEU A 1 175 ? 4.546 6.651 -6.215 1.00 95.62 175 LEU A C 1
ATOM 1358 O O . LEU A 1 175 ? 3.597 6.666 -5.437 1.00 95.62 175 LEU A O 1
ATOM 1362 N N . ALA A 1 176 ? 5.175 7.750 -6.615 1.00 94.88 176 ALA A N 1
ATOM 1363 C CA . ALA A 1 176 ? 4.768 9.103 -6.261 1.00 94.88 176 ALA A CA 1
ATOM 1364 C C . ALA A 1 176 ? 4.148 9.784 -7.485 1.00 94.88 176 ALA A C 1
ATOM 1366 O O . ALA A 1 176 ? 4.721 9.720 -8.572 1.00 94.88 176 ALA A O 1
ATOM 1367 N N . GLY A 1 177 ? 2.988 10.408 -7.321 1.00 93.38 177 GLY A N 1
ATOM 1368 C CA . GLY A 1 177 ? 2.318 11.198 -8.351 1.00 93.38 177 GLY A CA 1
ATOM 1369 C C . GLY A 1 177 ? 2.414 12.699 -8.074 1.00 93.38 177 GLY A C 1
ATOM 1370 O O . GLY A 1 177 ? 3.247 13.158 -7.291 1.00 93.38 177 GLY A O 1
ATOM 1371 N N . ALA A 1 178 ? 1.559 13.478 -8.737 1.00 91.06 178 ALA A N 1
ATOM 1372 C CA . ALA A 1 178 ? 1.423 14.913 -8.483 1.00 91.06 178 ALA A CA 1
ATOM 1373 C C . ALA A 1 178 ? 0.742 15.191 -7.129 1.00 91.06 178 ALA A C 1
ATOM 1375 O O . ALA A 1 178 ? 0.020 14.333 -6.622 1.00 91.06 178 ALA A O 1
ATOM 1376 N N . GLU A 1 179 ? 0.947 16.392 -6.576 1.00 88.75 179 GLU A N 1
ATOM 1377 C CA . GLU A 1 1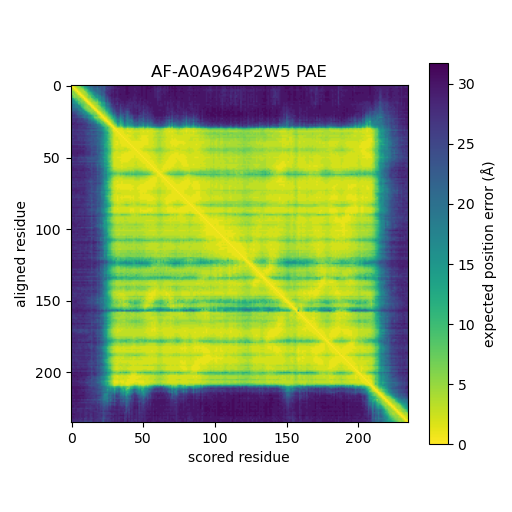79 ? 0.254 16.885 -5.367 1.00 88.75 179 GLU A CA 1
ATOM 1378 C C . GLU A 1 179 ? 0.329 15.918 -4.170 1.00 88.75 179 GLU A C 1
ATOM 1380 O O . GLU A 1 179 ? -0.667 15.647 -3.504 1.00 88.75 179 GLU A O 1
ATOM 1385 N N . ASP A 1 180 ? 1.514 15.347 -3.934 1.00 88.62 180 ASP A N 1
ATOM 1386 C CA . ASP A 1 180 ? 1.774 14.362 -2.874 1.00 88.62 180 ASP A CA 1
ATOM 1387 C C . ASP A 1 180 ? 0.912 13.088 -2.964 1.00 88.62 180 ASP A C 1
ATOM 1389 O O . ASP A 1 180 ? 0.806 12.325 -2.004 1.00 88.62 180 ASP A O 1
ATOM 1393 N N . SER A 1 181 ? 0.308 12.804 -4.122 1.00 93.50 181 SER A N 1
ATOM 1394 C CA . SER A 1 181 ? -0.376 11.531 -4.332 1.00 93.50 181 SER A CA 1
ATOM 1395 C C . SER A 1 181 ? 0.615 10.367 -4.301 1.00 93.50 181 SER A C 1
ATOM 1397 O O . SER A 1 181 ? 1.741 10.441 -4.797 1.00 93.50 181 SER A O 1
ATOM 1399 N N . SER A 1 182 ? 0.172 9.260 -3.721 1.00 95.12 182 SER A N 1
ATOM 1400 C CA . SER A 1 182 ? 0.936 8.026 -3.600 1.00 95.12 182 SER A CA 1
ATOM 1401 C C . SER A 1 182 ? 0.155 6.876 -4.218 1.00 95.12 182 SER A C 1
ATOM 1403 O O . SER A 1 182 ? -1.077 6.833 -4.156 1.00 95.12 182 SER A O 1
ATOM 1405 N N . LEU A 1 183 ? 0.873 5.939 -4.824 1.00 96.44 183 LEU A N 1
ATOM 1406 C CA . LEU A 1 183 ? 0.323 4.686 -5.313 1.00 96.44 183 LEU A CA 1
ATOM 1407 C C . LEU A 1 183 ? 1.149 3.537 -4.745 1.00 96.44 183 LEU A C 1
ATOM 1409 O O . LEU A 1 183 ? 2.347 3.430 -5.004 1.00 96.44 183 LEU A O 1
ATOM 1413 N N . LEU A 1 184 ? 0.491 2.670 -3.985 1.00 97.25 184 LEU A N 1
ATOM 1414 C CA . LEU A 1 184 ? 1.059 1.422 -3.497 1.00 97.25 184 LEU A CA 1
ATOM 1415 C C . LEU A 1 184 ? 0.571 0.274 -4.376 1.00 97.25 184 LEU A C 1
ATOM 1417 O O . LEU A 1 184 ? -0.625 0.019 -4.475 1.00 97.25 184 LEU A O 1
ATOM 1421 N N . GLY A 1 185 ? 1.502 -0.439 -4.988 1.00 97.19 185 GLY A N 1
ATOM 1422 C CA . GLY A 1 185 ? 1.268 -1.725 -5.616 1.00 97.19 185 GLY A CA 1
ATOM 1423 C C . GLY A 1 185 ? 1.602 -2.867 -4.668 1.00 97.19 185 GLY A C 1
ATOM 1424 O O . GLY A 1 185 ? 2.683 -2.879 -4.083 1.00 97.19 185 GLY A O 1
ATOM 1425 N N . VAL A 1 186 ? 0.702 -3.840 -4.547 1.00 97.19 186 VAL A N 1
ATOM 1426 C CA . VAL A 1 186 ? 0.956 -5.122 -3.874 1.00 97.19 186 VAL A CA 1
ATOM 1427 C C . VAL A 1 186 ? 0.663 -6.237 -4.857 1.00 97.19 186 VAL A C 1
ATOM 1429 O O . VAL A 1 186 ? -0.456 -6.339 -5.356 1.00 97.19 186 VAL A O 1
ATOM 1432 N N . TRP A 1 187 ? 1.669 -7.052 -5.151 1.00 96.31 187 TRP A N 1
ATOM 1433 C CA . TRP A 1 187 ? 1.594 -8.142 -6.109 1.00 96.31 187 TRP A CA 1
ATOM 1434 C C . TRP A 1 187 ? 1.789 -9.488 -5.407 1.00 96.31 187 TRP A C 1
ATOM 1436 O O . TRP A 1 187 ? 2.842 -9.769 -4.835 1.00 96.31 187 TRP A O 1
ATOM 1446 N N . THR A 1 188 ? 0.740 -10.308 -5.483 1.00 93.31 188 THR A N 1
ATOM 1447 C CA . THR A 1 188 ? 0.725 -11.728 -5.108 1.00 93.31 188 THR A CA 1
ATOM 1448 C C . THR A 1 188 ? 0.296 -12.546 -6.335 1.00 93.31 188 THR A C 1
ATOM 1450 O O . THR A 1 188 ? 1.022 -12.636 -7.324 1.00 93.31 188 THR A O 1
ATOM 1453 N N . THR A 1 189 ? -0.924 -13.085 -6.357 1.00 91.62 189 THR A N 1
ATOM 1454 C CA . THR A 1 189 ? -1.520 -13.710 -7.551 1.00 91.62 189 THR A CA 1
ATOM 1455 C C . THR A 1 189 ? -2.079 -12.662 -8.515 1.00 91.62 189 THR A C 1
ATOM 1457 O O . THR A 1 189 ? -2.026 -12.816 -9.734 1.00 91.62 189 THR A O 1
ATOM 1460 N N . HIS A 1 190 ? -2.601 -11.567 -7.969 1.00 95.25 190 HIS A N 1
ATOM 1461 C CA . HIS A 1 190 ? -3.052 -10.378 -8.691 1.00 95.25 190 HIS A CA 1
ATOM 1462 C C . HIS A 1 190 ? -2.321 -9.151 -8.143 1.00 95.25 190 HIS A C 1
ATOM 1464 O O . HIS A 1 190 ? -1.517 -9.271 -7.216 1.00 95.25 190 HIS A O 1
ATOM 1470 N N . ILE A 1 191 ? -2.596 -7.975 -8.706 1.00 96.50 191 ILE A N 1
ATOM 1471 C CA . ILE A 1 191 ? -2.011 -6.719 -8.238 1.00 96.50 191 ILE A CA 1
ATOM 1472 C C . ILE A 1 191 ? -3.109 -5.841 -7.646 1.00 96.50 191 ILE A C 1
ATOM 1474 O O . ILE A 1 191 ? -4.109 -5.559 -8.305 1.00 96.50 191 ILE A O 1
ATOM 1478 N N . ALA A 1 192 ? -2.925 -5.393 -6.408 1.00 96.12 192 ALA A N 1
ATOM 1479 C CA . ALA A 1 192 ? -3.715 -4.320 -5.821 1.00 96.12 192 ALA A CA 1
ATOM 1480 C C . ALA A 1 192 ? -2.963 -3.003 -6.014 1.00 96.12 192 ALA A C 1
ATOM 1482 O O . ALA A 1 192 ? -1.841 -2.860 -5.536 1.00 96.12 192 ALA A O 1
ATOM 1483 N N . LEU A 1 193 ? -3.586 -2.050 -6.703 1.00 96.56 193 LEU A N 1
ATOM 1484 C CA . LEU A 1 193 ? -3.119 -0.675 -6.834 1.00 96.56 193 LEU A CA 1
ATOM 1485 C C . LEU A 1 193 ? -3.921 0.204 -5.872 1.00 96.56 193 LEU A C 1
ATOM 1487 O O . LEU A 1 193 ? -5.115 0.431 -6.067 1.00 96.56 193 LEU A O 1
ATOM 1491 N N . CYS A 1 194 ? -3.266 0.667 -4.817 1.00 96.06 194 CYS A N 1
ATOM 1492 C CA . CYS A 1 194 ? -3.856 1.433 -3.733 1.00 96.06 194 CYS A CA 1
ATOM 1493 C C . CYS A 1 194 ? -3.468 2.905 -3.897 1.00 96.06 194 CYS A C 1
ATOM 1495 O O . CYS A 1 194 ? -2.318 3.272 -3.661 1.00 96.06 194 CYS A O 1
ATOM 1497 N N . ALA A 1 195 ? -4.405 3.741 -4.338 1.00 95.69 195 ALA A N 1
ATOM 1498 C CA . ALA A 1 195 ? -4.200 5.177 -4.493 1.00 95.69 195 ALA A CA 1
ATOM 1499 C C . ALA A 1 195 ? -4.469 5.890 -3.165 1.00 95.69 195 ALA A C 1
ATOM 1501 O O . ALA A 1 195 ? -5.490 5.650 -2.509 1.00 95.69 195 ALA A O 1
ATOM 1502 N N . GLY A 1 196 ? -3.555 6.768 -2.770 1.00 96.00 196 GLY A N 1
ATOM 1503 C CA . GLY A 1 196 ? -3.591 7.418 -1.472 1.00 96.00 196 GLY A CA 1
ATOM 1504 C C . GLY A 1 196 ? -2.832 8.728 -1.415 1.00 96.00 196 GLY A C 1
ATOM 1505 O O . GLY A 1 196 ? -2.358 9.251 -2.423 1.00 96.00 196 GLY A O 1
ATOM 1506 N N . ARG A 1 197 ? -2.734 9.254 -0.199 1.00 96.06 197 ARG A N 1
ATOM 1507 C CA . ARG A 1 197 ? -1.973 10.460 0.120 1.00 96.06 197 ARG A CA 1
ATOM 1508 C C . ARG A 1 197 ? -1.387 10.374 1.528 1.00 96.06 197 ARG A C 1
ATOM 1510 O O . ARG A 1 197 ? -1.974 9.698 2.382 1.00 96.06 197 ARG A O 1
ATOM 1517 N N . PRO A 1 198 ? -0.286 11.082 1.802 1.00 96.50 198 PRO A N 1
ATOM 1518 C CA . PRO A 1 198 ? 0.173 11.310 3.156 1.00 96.50 198 PRO A CA 1
ATOM 1519 C C . PRO A 1 198 ? -0.932 11.935 4.016 1.00 96.50 198 PRO A C 1
ATOM 1521 O O . PRO A 1 198 ? -1.702 12.793 3.566 1.00 96.50 198 PRO A O 1
ATOM 1524 N N . LEU A 1 199 ? -1.006 11.494 5.266 1.00 95.94 199 LEU A N 1
ATOM 1525 C CA . LEU A 1 199 ? -1.779 12.161 6.302 1.00 95.94 199 LEU A CA 1
ATOM 1526 C C . LEU A 1 199 ? -0.944 13.287 6.902 1.00 95.94 199 LEU A C 1
ATOM 1528 O O . LEU A 1 199 ? 0.216 13.101 7.274 1.00 95.94 199 LEU A O 1
ATOM 1532 N N . SER A 1 200 ? -1.559 14.453 7.050 1.00 92.69 200 SER A N 1
ATOM 1533 C CA . SER A 1 200 ? -0.983 15.546 7.822 1.00 92.69 200 SER A CA 1
ATOM 1534 C C . SER A 1 200 ? -1.141 15.296 9.329 1.00 92.69 200 SER A C 1
ATOM 1536 O O . SER A 1 200 ? -2.032 14.569 9.775 1.00 92.69 200 SER A O 1
ATOM 1538 N N . GLY A 1 201 ? -0.273 15.911 10.141 1.00 81.88 201 GLY A N 1
ATOM 1539 C CA . GLY A 1 201 ? -0.178 15.650 11.587 1.00 81.88 201 GLY A CA 1
ATOM 1540 C C . GLY A 1 201 ? -1.431 15.963 12.421 1.00 81.88 201 GLY A C 1
ATOM 1541 O O . GLY A 1 201 ? -1.453 15.633 13.600 1.00 81.88 201 GLY A O 1
ATOM 1542 N N . GLY A 1 202 ? -2.461 16.583 11.837 1.00 90.62 202 GLY A N 1
ATOM 1543 C CA . GLY A 1 202 ? -3.729 16.898 12.504 1.00 90.62 202 GLY A CA 1
ATOM 1544 C C . GLY A 1 202 ? -4.903 15.996 12.122 1.00 90.62 202 GLY A C 1
ATOM 1545 O O . GLY A 1 202 ? -5.988 16.182 12.658 1.00 90.62 202 GLY A O 1
ATOM 1546 N N . GLU A 1 203 ? -4.729 15.048 11.201 1.00 96.25 203 GLU A N 1
ATOM 1547 C CA . GLU A 1 203 ? -5.862 14.254 10.703 1.00 96.25 203 GLU A CA 1
ATOM 1548 C C . GLU A 1 203 ? -6.195 13.060 11.589 1.00 96.25 203 GLU A C 1
ATOM 1550 O O . GLU A 1 203 ? -7.328 12.587 11.594 1.00 96.25 203 GLU A O 1
ATOM 1555 N N . ILE A 1 204 ? -5.226 12.581 12.365 1.00 95.81 204 ILE A N 1
ATOM 1556 C CA . ILE A 1 204 ? -5.429 11.519 13.346 1.00 95.81 204 ILE A CA 1
ATOM 1557 C C . ILE A 1 204 ? -5.767 12.187 14.673 1.00 95.81 204 ILE A C 1
ATOM 1559 O O . ILE A 1 204 ? -4.885 12.630 15.404 1.00 95.81 204 ILE A O 1
ATOM 1563 N N . LEU A 1 205 ? -7.061 12.286 14.970 1.00 95.19 205 LEU A N 1
ATOM 1564 C CA . LEU A 1 205 ? -7.562 13.014 16.138 1.00 95.19 205 LEU A CA 1
ATOM 1565 C C . LEU A 1 205 ? -7.541 12.177 17.420 1.00 95.19 205 LEU A C 1
ATOM 1567 O O . LEU A 1 205 ? -7.618 12.723 18.520 1.00 95.19 205 LEU A O 1
ATOM 1571 N N . GLY A 1 206 ? -7.467 10.854 17.296 1.00 94.00 206 GLY A N 1
ATOM 1572 C CA . GLY A 1 206 ? -7.449 9.958 18.442 1.00 94.00 206 GLY A CA 1
ATOM 1573 C C . GLY A 1 206 ? -7.425 8.494 18.040 1.00 94.00 206 GLY A C 1
ATOM 1574 O O . GLY A 1 206 ? -7.885 8.128 16.959 1.00 94.00 206 GLY A O 1
ATOM 1575 N N . LEU A 1 207 ? -6.894 7.668 18.934 1.00 95.69 207 LEU A N 1
ATOM 1576 C CA . LEU A 1 207 ? -6.863 6.219 18.808 1.00 95.69 207 LEU A CA 1
ATOM 1577 C C . LEU A 1 207 ? -7.496 5.621 20.071 1.00 95.69 207 LEU A C 1
ATOM 1579 O O . LEU A 1 207 ? -7.198 6.078 21.177 1.00 95.69 207 LEU A O 1
ATOM 1583 N N . TYR A 1 208 ? -8.363 4.623 19.922 1.00 93.88 208 TYR A N 1
ATOM 1584 C CA . TYR A 1 208 ? -9.122 4.047 21.034 1.00 93.88 208 TYR A CA 1
ATOM 1585 C C . TYR A 1 208 ? -9.029 2.520 21.017 1.00 93.88 208 TYR A C 1
ATOM 1587 O O . TYR A 1 208 ? -9.132 1.925 19.944 1.00 93.88 208 TYR A O 1
ATOM 1595 N N . PRO A 1 209 ? -8.864 1.868 22.180 1.00 91.88 209 PRO A N 1
ATOM 1596 C CA . PRO A 1 209 ? -8.869 0.415 22.247 1.00 91.88 209 PRO A CA 1
ATOM 1597 C C . PRO A 1 209 ? -10.262 -0.146 21.928 1.00 91.88 209 PRO A C 1
ATOM 1599 O O . PRO A 1 209 ? -11.279 0.425 22.333 1.00 91.88 209 PRO A O 1
ATOM 1602 N N . GLY A 1 210 ? -10.303 -1.288 21.246 1.00 84.81 210 GLY A N 1
ATOM 1603 C CA . GLY A 1 210 ? -11.529 -2.047 21.005 1.00 84.81 210 GLY A CA 1
ATOM 1604 C C . GLY A 1 210 ? -12.126 -2.632 22.288 1.00 84.81 210 GLY A C 1
ATOM 1605 O O . GLY A 1 210 ? -11.438 -2.761 23.304 1.00 84.81 210 GLY A O 1
ATOM 1606 N N . GLN A 1 211 ? -13.405 -3.029 22.251 1.00 67.88 211 GLN A N 1
ATOM 1607 C CA . GLN A 1 211 ? -14.108 -3.574 23.428 1.00 67.88 211 GLN A CA 1
ATOM 1608 C C . GLN A 1 211 ? -13.441 -4.834 24.005 1.00 67.88 211 GLN A C 1
ATOM 1610 O O . GLN A 1 211 ? -13.325 -4.948 25.223 1.00 67.88 211 GLN A O 1
ATOM 1615 N N . ASP A 1 212 ? -12.869 -5.699 23.165 1.00 59.03 212 ASP A N 1
ATOM 1616 C CA . ASP A 1 212 ? -12.114 -6.878 23.621 1.00 59.03 212 ASP A CA 1
ATOM 1617 C C . ASP A 1 212 ? -10.805 -6.508 24.354 1.00 59.03 212 ASP A C 1
ATOM 1619 O O . ASP A 1 212 ? -10.237 -7.303 25.105 1.00 59.03 212 ASP A O 1
ATOM 1623 N N . GLY A 1 213 ? -10.316 -5.277 24.171 1.00 46.41 213 GLY A N 1
ATOM 1624 C CA . GLY A 1 213 ? -9.172 -4.722 24.890 1.00 46.41 213 GLY A CA 1
ATOM 1625 C C . GLY A 1 213 ? -9.497 -4.228 26.303 1.00 46.41 213 GLY A C 1
ATOM 1626 O O . GLY A 1 213 ? -8.572 -4.047 27.097 1.00 46.41 213 GLY A O 1
ATOM 1627 N N . LEU A 1 214 ? -10.780 -4.034 26.631 1.00 47.25 214 LEU A N 1
ATOM 1628 C CA . LEU A 1 214 ? -11.252 -3.518 27.923 1.00 47.25 214 LEU A CA 1
ATOM 1629 C C . LEU A 1 214 ? -11.633 -4.631 28.920 1.00 47.25 214 LEU A C 1
ATOM 1631 O O . LEU A 1 214 ? -11.631 -4.400 30.132 1.00 47.25 214 LEU A O 1
ATOM 1635 N N . ASP A 1 215 ? -11.854 -5.859 28.446 1.00 44.28 215 ASP A N 1
ATOM 1636 C CA . ASP A 1 215 ? -12.376 -6.967 29.260 1.00 44.28 215 ASP A CA 1
ATOM 1637 C C . ASP A 1 215 ? -11.346 -7.659 30.176 1.00 44.28 215 ASP A C 1
ATOM 1639 O O . ASP A 1 215 ? -11.694 -8.557 30.945 1.00 44.28 215 ASP A O 1
ATOM 1643 N N . ALA A 1 216 ? -10.079 -7.229 30.179 1.00 46.12 216 ALA A N 1
ATOM 1644 C CA . ALA A 1 216 ? -9.056 -7.851 31.023 1.00 46.12 216 ALA A CA 1
ATOM 1645 C C . ALA A 1 216 ? -8.921 -7.250 32.438 1.00 46.12 216 ALA A C 1
ATOM 1647 O O . ALA A 1 216 ? -8.488 -7.985 33.327 1.00 46.12 216 ALA A O 1
ATOM 1648 N N . ALA A 1 217 ? -9.256 -5.968 32.691 1.00 47.47 217 ALA A N 1
ATOM 1649 C CA . ALA A 1 217 ? -9.117 -5.373 34.040 1.00 47.47 217 ALA A CA 1
ATOM 1650 C C . ALA A 1 217 ? -9.699 -3.946 34.259 1.00 47.47 217 ALA A C 1
ATOM 1652 O O . ALA A 1 217 ? -9.038 -3.141 34.920 1.00 47.47 217 ALA A O 1
ATOM 1653 N N . GLY A 1 218 ? -10.897 -3.574 33.784 1.00 37.25 218 GLY A N 1
ATOM 1654 C CA . GLY A 1 218 ? -11.367 -2.202 34.069 1.00 37.25 218 GLY A CA 1
ATOM 1655 C C . GLY A 1 218 ? -12.843 -1.869 33.873 1.00 37.25 218 GLY A C 1
ATOM 1656 O O . GLY A 1 218 ? -13.126 -1.040 33.028 1.00 37.25 218 GLY A O 1
ATOM 1657 N N . HIS A 1 219 ? -13.721 -2.487 34.684 1.00 40.44 219 HIS A N 1
ATOM 1658 C CA . HIS A 1 219 ? -15.048 -2.042 35.193 1.00 40.44 219 HIS A CA 1
ATOM 1659 C C . HIS A 1 219 ? -15.922 -1.069 34.356 1.00 40.44 219 HIS A C 1
ATOM 1661 O O . HIS A 1 219 ? -15.472 -0.035 33.901 1.00 40.44 219 HIS A O 1
ATOM 1667 N N . HIS A 1 220 ? -17.248 -1.181 34.252 1.00 35.03 220 HIS A N 1
ATOM 1668 C CA . HIS A 1 220 ? -18.285 -1.928 34.964 1.00 35.03 220 HIS A CA 1
ATOM 1669 C C . HIS A 1 220 ? -19.505 -1.941 34.023 1.00 35.03 220 HIS A C 1
ATOM 1671 O O . HIS A 1 220 ? -19.833 -0.910 33.437 1.00 35.03 220 HIS A O 1
ATOM 1677 N N . ARG A 1 221 ? -20.229 -3.065 33.922 1.00 35.50 221 ARG A N 1
ATOM 1678 C CA . ARG A 1 221 ? -21.604 -3.050 33.399 1.00 35.50 221 ARG A CA 1
ATOM 1679 C C . ARG A 1 221 ? -22.422 -2.033 34.202 1.00 35.50 221 ARG A C 1
ATOM 1681 O O . ARG A 1 221 ? -22.702 -2.275 35.375 1.00 35.50 221 ARG A O 1
ATOM 1688 N N . LEU A 1 222 ? -22.826 -0.939 33.567 1.00 40.09 222 LEU A N 1
ATOM 1689 C CA . LEU A 1 222 ? -23.950 -0.117 34.000 1.00 40.09 222 LEU A CA 1
ATOM 1690 C C . LEU A 1 222 ? -25.123 -0.415 33.063 1.00 40.09 222 LEU A C 1
ATOM 1692 O O . LEU A 1 222 ? -25.134 0.006 31.912 1.00 40.09 222 LEU A O 1
ATOM 1696 N N . GLY A 1 223 ? -26.080 -1.188 33.575 1.00 32.69 223 GLY A N 1
ATOM 1697 C CA . GLY A 1 223 ? -27.355 -1.506 32.929 1.00 32.69 223 GLY A CA 1
ATOM 1698 C C . GLY A 1 223 ? -27.831 -2.910 33.319 1.00 32.69 223 GLY A C 1
ATOM 1699 O O . GLY A 1 223 ? -27.251 -3.893 32.881 1.00 32.69 223 GLY A O 1
ATOM 1700 N N . GLY A 1 224 ? -28.838 -3.109 34.166 1.00 31.44 224 GLY A N 1
ATOM 1701 C CA . GLY A 1 224 ? -29.663 -2.158 34.894 1.00 31.44 224 GLY A CA 1
ATOM 1702 C C . GLY A 1 224 ? -30.380 -2.882 36.035 1.00 31.44 224 GLY A C 1
ATOM 1703 O O . GLY A 1 224 ? -30.918 -3.972 35.850 1.00 31.44 224 GLY A O 1
ATOM 1704 N N . LEU A 1 225 ? -30.368 -2.264 37.216 1.00 34.47 225 LEU A N 1
ATOM 1705 C CA . LEU A 1 225 ? -31.384 -2.486 38.235 1.00 34.47 225 LEU A CA 1
ATOM 1706 C C . LEU A 1 225 ? -32.601 -1.658 37.804 1.00 34.47 225 LEU A C 1
ATOM 1708 O O . LEU A 1 225 ? -32.599 -0.437 37.937 1.00 34.47 225 LEU A O 1
ATOM 1712 N N . ILE A 1 226 ? -33.617 -2.321 37.261 1.00 42.81 226 ILE A N 1
ATOM 1713 C CA . ILE A 1 226 ? -35.004 -1.885 37.419 1.00 42.81 226 ILE A CA 1
ATOM 1714 C C . ILE A 1 226 ? -35.721 -3.078 38.047 1.00 42.81 226 ILE A C 1
ATOM 1716 O O . ILE A 1 226 ? -36.296 -3.922 37.368 1.00 42.81 226 ILE A O 1
ATOM 1720 N N . GLU A 1 227 ? -35.614 -3.165 39.372 1.00 38.78 227 GLU A N 1
ATOM 1721 C CA . GLU A 1 227 ? -36.727 -3.639 40.184 1.00 38.78 227 GLU A CA 1
ATOM 1722 C C . GLU A 1 227 ? -37.828 -2.582 40.055 1.00 38.78 227 GLU A C 1
ATOM 1724 O O . GLU A 1 227 ? -37.682 -1.454 40.526 1.00 38.78 227 GLU A O 1
ATOM 1729 N N . GLN A 1 228 ? -38.925 -2.938 39.397 1.00 43.16 228 GLN A N 1
ATOM 1730 C CA . GLN A 1 228 ? -40.228 -2.459 39.823 1.00 43.16 228 GLN A CA 1
ATOM 1731 C C . GLN A 1 228 ? -41.166 -3.650 39.947 1.00 43.16 228 GLN A C 1
ATOM 1733 O O . GLN A 1 228 ? -41.404 -4.398 38.998 1.00 43.16 228 GLN A O 1
ATOM 1738 N N . ASP A 1 229 ? -41.645 -3.795 41.176 1.00 41.28 229 ASP A N 1
ATOM 1739 C CA . ASP A 1 229 ? -42.759 -4.613 41.611 1.00 41.28 229 ASP A CA 1
ATOM 1740 C C . ASP A 1 229 ? -43.948 -4.557 40.648 1.00 41.28 229 ASP A C 1
ATOM 1742 O O . ASP A 1 229 ? -44.349 -3.496 40.169 1.00 41.28 229 ASP A O 1
ATOM 1746 N N . GLY A 1 230 ? -44.575 -5.711 40.429 1.00 41.25 230 GLY A N 1
ATOM 1747 C CA . GLY A 1 230 ? -45.776 -5.812 39.608 1.00 41.25 230 GLY A CA 1
ATOM 1748 C C . GLY A 1 230 ? -46.424 -7.185 39.692 1.00 41.25 230 GLY A C 1
ATOM 1749 O O . GLY A 1 230 ? -46.228 -8.032 38.831 1.00 41.25 230 GLY A O 1
ATOM 1750 N N . GLN A 1 231 ? -47.178 -7.392 40.767 1.00 42.03 231 GLN A N 1
ATOM 1751 C CA . GLN A 1 231 ? -48.053 -8.532 41.050 1.00 42.03 231 GLN A CA 1
ATOM 1752 C C . GLN A 1 231 ? -48.939 -8.979 39.868 1.00 42.03 231 GLN A C 1
ATOM 1754 O O . GLN A 1 231 ? -49.432 -8.159 39.100 1.00 42.03 231 G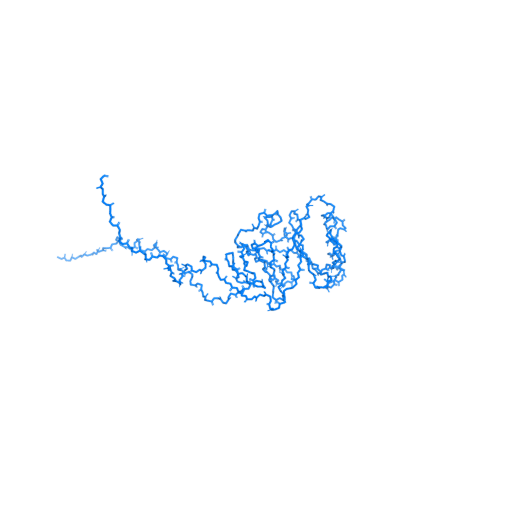LN A O 1
ATOM 1759 N N . GLY A 1 232 ? -49.271 -10.275 39.833 1.00 37.97 232 GLY A N 1
ATOM 1760 C CA . GLY A 1 232 ? -50.374 -10.824 39.027 1.00 37.97 232 GLY A CA 1
ATOM 1761 C C . GLY A 1 232 ? -50.159 -12.298 38.684 1.00 37.97 232 GLY A C 1
ATOM 1762 O O . GLY A 1 232 ? -49.773 -12.641 37.578 1.00 37.97 232 GLY A O 1
ATOM 1763 N N . MET A 1 233 ? -50.113 -13.191 39.671 1.00 40.66 233 MET A N 1
ATOM 1764 C CA . MET A 1 233 ? -51.261 -13.973 40.149 1.00 40.66 233 MET A CA 1
ATOM 1765 C C . MET A 1 233 ? -51.961 -14.793 39.052 1.00 40.66 233 MET A C 1
ATOM 1767 O O . MET A 1 233 ? -52.703 -14.289 38.218 1.00 40.66 233 MET A O 1
ATOM 1771 N N . ARG A 1 234 ? -51.716 -16.102 39.145 1.00 43.16 234 ARG A N 1
ATOM 1772 C CA . ARG A 1 234 ? -52.407 -17.198 38.467 1.00 43.16 234 ARG A CA 1
ATOM 1773 C C . ARG A 1 234 ? -53.927 -17.075 38.601 1.00 43.16 234 ARG A C 1
ATOM 1775 O O . ARG A 1 234 ? -54.410 -16.990 39.731 1.00 43.16 234 ARG A O 1
ATOM 1782 N N . ARG A 1 235 ? -54.642 -17.245 37.491 1.00 56.94 235 ARG A N 1
ATOM 1783 C CA . ARG A 1 235 ? -55.710 -18.243 37.333 1.00 56.94 235 ARG A CA 1
ATOM 1784 C C . ARG A 1 235 ? -55.706 -18.749 35.902 1.00 56.94 235 ARG A C 1
ATOM 1786 O O . ARG A 1 235 ? -55.509 -17.904 35.006 1.00 56.94 235 ARG A O 1
#

Sequence (235 aa):
MVAGLVVVGAAIFWYRRRQTARPIRKEITELTLASLAAGDVVNLNGHLLIVEAAVDCREALLNRETRWRWLFLGDGSLLESSPSENILYAGIQLVRQGSEDFQELVADGGVLKRFEEQVRSLGAGAELDYQSPSGGAYRMRSTGTFAVDAMGTLPAREVWRDISASQPDNVYFKLAGAEDSSLLGVWTTHIALCAGRPLSGGEILGLYPGQDGLDAAGHHRLGGLIEQDGQGMRR

Secondary structure (DSSP, 8-state):
---------SSSTTSS------------PPP-TTT--TT-EEEETTEEEEEEEEEEEEEEETTEEEEEEEEEETTS-EEEE-SS-EEEEEEEEEE-TTSHHHHHHHSTT-HHHHHHHHHHHH-TT--EEEE-TTS-EEEEEEEEE-EEEEEE---SSHHHHT--SSGGG-EEEEEEESTT-EEEEEESSSEEEEEEEEPPTTSEEEEE--GGGTTTT------------------